Protein AF-A0A6L3F9K5-F1 (afdb_monomer_lite)

pLDDT: mean 92.14, std 13.89, range [32.31, 98.75]

Structure (mmCIF, N/CA/C/O backbone):
data_AF-A0A6L3F9K5-F1
#
_entry.id   AF-A0A6L3F9K5-F1
#
loop_
_atom_site.group_PDB
_atom_site.id
_atom_site.type_symbol
_atom_site.label_atom_id
_atom_site.label_alt_id
_atom_site.label_comp_id
_atom_site.label_asym_id
_atom_site.label_entity_id
_atom_site.label_seq_id
_atom_site.pdbx_PDB_ins_code
_atom_site.Cartn_x
_atom_site.Cartn_y
_atom_site.Cartn_z
_atom_site.occupancy
_atom_site.B_iso_or_equiv
_atom_site.auth_seq_id
_atom_site.auth_comp_id
_atom_site.auth_asym_id
_atom_site.auth_atom_id
_atom_site.pdbx_PDB_model_num
ATOM 1 N N . MET A 1 1 ? 19.828 -19.539 -50.475 1.00 35.56 1 MET A N 1
ATOM 2 C CA . MET A 1 1 ? 19.824 -18.138 -49.996 1.00 35.56 1 MET A CA 1
ATOM 3 C C . MET A 1 1 ? 18.617 -17.985 -49.066 1.00 35.56 1 MET A C 1
ATOM 5 O O . MET A 1 1 ? 17.511 -17.847 -49.558 1.00 35.56 1 MET A O 1
ATOM 9 N N . GLY A 1 2 ? 18.703 -18.412 -47.801 1.00 32.31 2 GLY A N 1
ATOM 10 C CA . GLY A 1 2 ? 19.067 -17.555 -46.656 1.00 32.31 2 GLY A CA 1
ATOM 11 C C . GLY A 1 2 ? 17.829 -16.791 -46.153 1.00 32.31 2 GLY A C 1
ATOM 12 O O . GLY A 1 2 ? 17.540 -15.726 -46.674 1.00 32.31 2 GLY A O 1
ATOM 13 N N . ILE A 1 3 ? 16.910 -17.437 -45.419 1.00 38.62 3 ILE A N 1
ATOM 14 C CA . ILE A 1 3 ? 16.720 -17.327 -43.950 1.00 38.62 3 ILE A CA 1
ATOM 15 C C . ILE A 1 3 ? 16.878 -15.891 -43.437 1.00 38.62 3 ILE A C 1
ATOM 17 O O . ILE A 1 3 ? 18.014 -15.454 -43.339 1.00 38.62 3 ILE A O 1
ATOM 21 N N . ILE A 1 4 ? 15.774 -15.245 -43.021 1.00 38.22 4 ILE A N 1
ATOM 22 C CA . ILE A 1 4 ? 15.549 -14.796 -41.629 1.00 38.22 4 ILE A CA 1
ATOM 23 C C . ILE A 1 4 ? 14.027 -14.753 -41.379 1.00 38.22 4 ILE A C 1
ATOM 25 O O . ILE A 1 4 ? 13.342 -13.803 -41.751 1.00 38.22 4 ILE A O 1
ATOM 29 N N . LYS A 1 5 ? 13.472 -15.808 -40.768 1.00 34.25 5 LYS A N 1
ATOM 30 C CA . LYS A 1 5 ? 12.216 -15.678 -40.019 1.00 34.25 5 LYS A CA 1
ATOM 31 C C . LYS A 1 5 ? 12.569 -14.840 -38.793 1.00 34.25 5 LYS A C 1
ATOM 33 O O . LYS A 1 5 ? 13.394 -15.275 -37.994 1.00 34.25 5 LYS A O 1
ATOM 38 N N . GLY A 1 6 ? 12.031 -13.625 -38.706 1.00 36.47 6 GLY A N 1
ATOM 39 C CA . GLY A 1 6 ? 12.149 -12.804 -37.505 1.00 36.47 6 GLY A CA 1
ATOM 40 C C . GLY A 1 6 ? 11.675 -13.612 -36.302 1.00 36.47 6 GLY A C 1
ATOM 41 O O . GLY A 1 6 ? 10.635 -14.261 -36.383 1.00 36.47 6 GLY A O 1
ATOM 42 N N . LEU A 1 7 ? 12.502 -13.622 -35.256 1.00 34.91 7 LEU A N 1
ATOM 43 C CA . LEU A 1 7 ? 12.288 -14.307 -33.987 1.00 34.91 7 LEU A CA 1
ATOM 44 C C . LEU A 1 7 ? 10.824 -14.199 -33.533 1.00 34.91 7 LEU A C 1
ATOM 46 O O . LEU A 1 7 ? 10.371 -13.120 -33.154 1.00 34.91 7 LEU A O 1
ATOM 50 N N . ASP A 1 8 ? 10.129 -15.333 -33.475 1.00 37.16 8 ASP A N 1
ATOM 51 C CA . ASP A 1 8 ? 9.147 -15.536 -32.416 1.00 37.16 8 ASP A CA 1
ATOM 52 C C . ASP A 1 8 ? 9.952 -15.565 -31.111 1.00 37.16 8 ASP A C 1
ATOM 54 O O . ASP A 1 8 ? 10.539 -16.583 -30.744 1.00 37.16 8 ASP A O 1
ATOM 58 N N . MET A 1 9 ? 10.072 -14.408 -30.452 1.00 42.97 9 MET A N 1
ATOM 59 C CA . MET A 1 9 ? 10.429 -14.381 -29.040 1.00 42.97 9 MET A CA 1
ATOM 60 C C . MET A 1 9 ? 9.336 -15.151 -28.315 1.00 42.97 9 MET A C 1
ATOM 62 O O . MET A 1 9 ? 8.168 -14.755 -28.350 1.00 42.97 9 MET A O 1
ATOM 66 N N . ASP A 1 10 ? 9.735 -16.263 -27.715 1.00 46.25 10 ASP A N 1
ATOM 67 C CA . ASP A 1 10 ? 8.902 -17.111 -26.885 1.00 46.25 10 ASP A CA 1
ATOM 68 C C . ASP A 1 10 ? 8.210 -16.230 -25.832 1.00 46.25 10 ASP A C 1
ATOM 70 O O . ASP A 1 10 ? 8.822 -15.757 -24.875 1.00 46.25 10 ASP A O 1
ATOM 74 N N . ARG A 1 11 ? 6.933 -15.904 -26.067 1.00 53.59 11 ARG A N 1
ATOM 75 C CA . ARG A 1 11 ? 6.166 -14.897 -25.306 1.00 53.59 11 ARG A CA 1
ATOM 76 C C . ARG A 1 11 ? 5.871 -15.319 -23.859 1.00 53.59 11 ARG A C 1
ATOM 78 O O . ARG A 1 11 ? 5.185 -14.590 -23.150 1.00 53.59 11 ARG A O 1
ATOM 85 N N . ASN A 1 12 ? 6.401 -16.468 -23.439 1.00 54.81 12 ASN A N 1
ATOM 86 C CA . ASN A 1 12 ? 6.076 -17.163 -22.200 1.00 54.81 12 ASN A CA 1
ATOM 87 C C . ASN A 1 12 ? 7.280 -17.388 -21.270 1.00 54.81 12 ASN A C 1
ATOM 89 O O . ASN A 1 12 ? 7.139 -18.108 -20.284 1.00 54.81 12 ASN A O 1
ATOM 93 N N . GLN A 1 13 ? 8.459 -16.818 -21.543 1.00 63.66 13 GLN A N 1
ATOM 94 C CA . GLN A 1 13 ? 9.590 -16.982 -20.627 1.00 63.66 13 GLN A CA 1
ATOM 95 C C . GLN A 1 13 ? 9.504 -15.965 -19.479 1.00 63.66 13 GLN A C 1
ATOM 97 O O . GLN A 1 13 ? 9.717 -14.767 -19.665 1.00 63.66 13 GLN A O 1
ATOM 102 N N . GLU A 1 14 ? 9.164 -16.445 -18.283 1.00 77.88 14 GLU A N 1
ATOM 103 C CA . GLU A 1 14 ? 9.132 -15.645 -17.056 1.00 77.88 14 GLU A CA 1
ATOM 104 C C . GLU A 1 14 ? 10.564 -15.313 -16.606 1.00 77.88 14 GLU A C 1
ATOM 106 O O . GLU A 1 14 ? 11.238 -16.123 -15.971 1.00 77.88 14 GLU A O 1
ATOM 111 N N . VAL A 1 15 ? 11.049 -14.121 -16.962 1.00 92.06 15 VAL A N 1
ATOM 112 C CA . VAL A 1 15 ? 12.405 -13.665 -16.621 1.00 92.06 15 VAL A CA 1
ATOM 113 C C . VAL A 1 15 ? 12.440 -13.109 -15.200 1.00 92.06 15 VAL A C 1
ATOM 115 O O . VAL A 1 15 ? 11.702 -12.176 -14.881 1.00 92.06 15 VAL A O 1
ATOM 118 N N . GLU A 1 16 ? 13.328 -13.648 -14.366 1.00 96.75 16 GLU A N 1
ATOM 119 C CA . GLU A 1 16 ? 13.656 -13.056 -13.069 1.00 96.75 16 GLU A CA 1
ATOM 120 C C . GLU A 1 16 ? 14.687 -11.928 -13.235 1.00 96.75 16 GLU A C 1
ATOM 122 O O . GLU A 1 16 ? 15.692 -12.081 -13.935 1.00 96.75 16 GLU A O 1
ATOM 127 N N . LEU A 1 17 ? 14.450 -10.794 -12.579 1.00 97.06 17 LEU A N 1
ATOM 128 C CA . LEU A 1 17 ? 15.344 -9.640 -12.564 1.00 97.06 17 LEU A CA 1
ATOM 129 C C . LEU A 1 17 ? 16.197 -9.632 -11.293 1.00 97.06 17 LEU A C 1
ATOM 131 O O . LEU A 1 17 ? 15.698 -9.854 -10.189 1.00 97.06 17 LEU A O 1
ATOM 135 N N . PHE A 1 18 ? 17.478 -9.296 -11.461 1.00 97.31 18 PHE A N 1
ATOM 136 C CA . PHE A 1 18 ? 18.478 -9.272 -10.384 1.00 97.31 18 PHE A CA 1
ATOM 137 C C . PHE A 1 18 ? 19.108 -7.891 -10.155 1.00 97.31 18 PHE A C 1
ATOM 139 O O . PHE A 1 18 ? 19.878 -7.715 -9.213 1.00 97.31 18 PHE A O 1
ATOM 146 N N . SER A 1 19 ? 18.798 -6.905 -10.999 1.00 97.25 19 SER A N 1
ATOM 147 C CA . SER A 1 19 ? 19.318 -5.540 -10.900 1.00 97.25 19 SER A CA 1
ATOM 148 C C . SER A 1 19 ? 18.205 -4.490 -11.023 1.00 97.25 19 SER A C 1
ATOM 150 O O . SER A 1 19 ? 17.178 -4.758 -11.652 1.00 97.25 19 SER A O 1
ATOM 152 N N . PRO A 1 20 ? 18.387 -3.291 -10.429 1.00 98.00 20 PRO A N 1
ATOM 153 C CA . PRO A 1 20 ? 17.433 -2.196 -10.558 1.00 98.00 20 PRO A CA 1
ATOM 154 C C . PRO A 1 20 ? 17.148 -1.816 -12.013 1.00 98.00 20 PRO A C 1
ATOM 156 O O . PRO A 1 20 ? 18.051 -1.808 -12.853 1.00 98.00 20 PRO A O 1
ATOM 159 N N . VAL A 1 21 ? 15.897 -1.453 -12.300 1.00 97.75 21 VAL A N 1
ATOM 160 C CA . VAL A 1 21 ? 15.436 -1.160 -13.662 1.00 97.75 21 VAL A CA 1
ATOM 161 C C . VAL A 1 21 ? 14.362 -0.073 -13.674 1.00 97.75 21 VAL A C 1
ATOM 163 O O . VAL A 1 21 ? 13.475 -0.042 -12.824 1.00 97.75 21 VAL A O 1
ATOM 166 N N . TYR A 1 22 ? 14.409 0.819 -14.662 1.00 98.06 22 TYR A N 1
ATOM 167 C CA . TYR A 1 22 ? 13.312 1.754 -14.918 1.00 98.06 22 TYR A CA 1
ATOM 168 C C . TYR A 1 22 ? 12.146 1.041 -15.589 1.00 98.06 22 TYR A C 1
ATOM 170 O O . TYR A 1 22 ? 12.342 0.364 -16.601 1.00 98.06 22 TYR A O 1
ATOM 178 N N . LEU A 1 23 ? 10.936 1.236 -15.064 1.00 97.25 23 LEU A N 1
ATOM 179 C CA . LEU A 1 23 ? 9.713 0.669 -15.625 1.00 97.25 23 LEU A CA 1
ATOM 180 C C . LEU A 1 23 ? 9.404 1.259 -17.008 1.00 97.25 23 LEU A C 1
ATOM 182 O O . LEU A 1 23 ? 8.980 0.539 -17.910 1.00 97.25 23 LEU A O 1
ATOM 186 N N . CYS A 1 24 ? 9.633 2.559 -17.190 1.00 96.56 24 CYS A N 1
ATOM 187 C CA . CYS A 1 24 ? 9.360 3.279 -18.430 1.00 96.56 24 CYS A CA 1
ATOM 188 C C . CYS A 1 24 ? 10.637 3.849 -19.053 1.00 96.56 24 CYS A C 1
ATOM 190 O O . CYS A 1 24 ? 11.524 4.342 -18.356 1.00 96.56 24 CYS A O 1
ATOM 192 N N . LEU A 1 25 ? 10.682 3.852 -20.385 1.00 95.94 25 LEU A N 1
ATOM 193 C CA . LEU A 1 25 ? 11.617 4.662 -21.167 1.00 95.94 25 LEU A CA 1
ATOM 194 C C . LEU A 1 25 ? 11.227 6.147 -21.093 1.00 95.94 25 LEU A C 1
ATOM 196 O O . LEU A 1 25 ? 10.096 6.475 -20.727 1.00 95.94 25 LEU A O 1
ATOM 200 N N . GLU A 1 26 ? 12.113 7.045 -21.534 1.00 93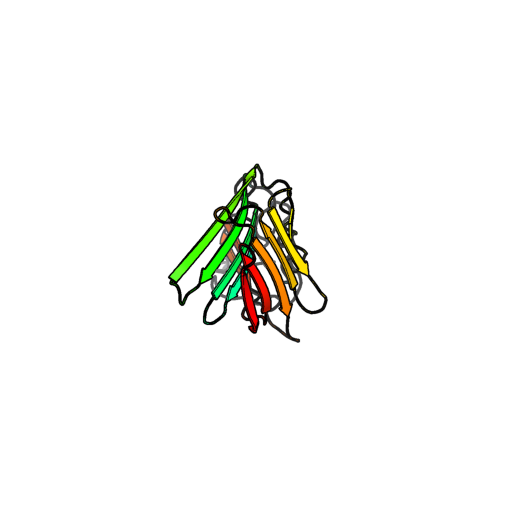.25 26 GLU A N 1
ATOM 201 C CA . GLU A 1 26 ? 11.882 8.505 -21.580 1.00 93.25 26 GLU A CA 1
ATOM 202 C C . GLU A 1 26 ? 10.610 8.913 -22.345 1.00 93.25 26 GLU A C 1
ATOM 204 O O . GLU A 1 26 ? 9.962 9.904 -22.028 1.00 93.25 26 GLU A O 1
ATOM 209 N N . ASN A 1 27 ? 10.203 8.116 -23.334 1.00 92.06 27 ASN A N 1
ATOM 210 C CA . ASN A 1 27 ? 8.985 8.348 -24.114 1.00 92.06 27 ASN A CA 1
ATOM 211 C C . ASN A 1 27 ? 7.693 7.829 -23.438 1.00 92.06 27 ASN A C 1
ATOM 213 O O . ASN A 1 27 ? 6.628 7.851 -24.060 1.00 92.06 27 ASN A O 1
ATOM 217 N N . GLY A 1 28 ? 7.781 7.316 -22.206 1.00 93.06 28 GLY A N 1
ATOM 218 C CA . GLY A 1 28 ? 6.664 6.766 -21.430 1.00 93.06 28 GLY A CA 1
ATOM 219 C C . GLY A 1 28 ? 6.194 5.370 -21.854 1.00 93.06 28 GLY A C 1
ATOM 220 O O . GLY A 1 28 ? 5.194 4.883 -21.328 1.00 93.06 28 GLY A O 1
ATOM 221 N N . ARG A 1 29 ? 6.874 4.714 -22.804 1.00 94.56 29 ARG A N 1
ATOM 222 C CA . ARG A 1 29 ? 6.611 3.307 -23.147 1.00 94.56 29 ARG A CA 1
ATOM 223 C C . ARG A 1 29 ? 7.247 2.384 -22.113 1.00 94.56 29 ARG A C 1
ATOM 225 O O . ARG A 1 29 ? 8.266 2.733 -21.516 1.00 94.56 29 ARG A O 1
ATOM 232 N N . LEU A 1 30 ? 6.671 1.194 -21.959 1.00 95.94 30 LEU A N 1
ATOM 233 C CA . LEU A 1 30 ? 7.252 0.124 -21.155 1.00 95.94 30 LEU A CA 1
ATOM 234 C C . LEU A 1 30 ? 8.686 -0.154 -21.612 1.00 95.94 30 LEU A C 1
ATOM 236 O O . LEU A 1 30 ? 8.940 -0.383 -22.797 1.00 95.94 30 LEU A O 1
ATOM 240 N N . ASN A 1 31 ? 9.611 -0.181 -20.662 1.00 96.00 31 ASN A N 1
ATOM 241 C CA . ASN A 1 31 ? 10.946 -0.690 -20.898 1.00 96.00 31 ASN A CA 1
ATOM 242 C C . ASN A 1 31 ? 10.882 -2.218 -21.027 1.00 96.00 31 ASN A C 1
ATOM 244 O O . ASN A 1 31 ? 10.532 -2.909 -20.072 1.00 96.00 31 ASN A O 1
ATOM 248 N N . SER A 1 32 ? 11.228 -2.760 -22.196 1.00 94.50 32 SER A N 1
ATOM 249 C CA . SER A 1 32 ? 11.230 -4.215 -22.415 1.00 94.50 32 SER A CA 1
ATOM 250 C C . SER A 1 32 ? 12.111 -4.960 -21.403 1.00 94.50 32 SER A C 1
ATOM 252 O O . SER A 1 32 ? 11.713 -6.024 -20.940 1.00 94.50 32 SER A O 1
ATOM 254 N N . ALA A 1 33 ? 13.223 -4.358 -20.963 1.00 95.50 33 ALA A N 1
ATOM 255 C CA . ALA A 1 33 ? 14.104 -4.920 -19.937 1.00 95.50 33 ALA A CA 1
ATOM 256 C C . ALA A 1 33 ? 13.482 -4.949 -18.527 1.00 95.50 33 ALA A C 1
ATOM 258 O O . ALA A 1 33 ? 13.988 -5.646 -17.656 1.00 95.50 33 ALA A O 1
ATOM 259 N N . ALA A 1 34 ? 12.396 -4.206 -18.289 1.00 96.12 34 ALA A N 1
ATOM 260 C CA . ALA A 1 34 ? 11.646 -4.251 -17.035 1.00 96.12 34 ALA A CA 1
ATOM 261 C C . ALA A 1 34 ? 10.593 -5.373 -17.008 1.00 96.12 34 ALA A C 1
ATOM 263 O O . ALA A 1 34 ? 9.969 -5.595 -15.969 1.00 96.12 34 ALA A O 1
ATOM 264 N N . THR A 1 35 ? 10.365 -6.056 -18.136 1.00 96.00 35 THR A N 1
ATOM 265 C CA . THR A 1 35 ? 9.399 -7.156 -18.234 1.00 96.00 35 THR A CA 1
ATOM 266 C C . THR A 1 35 ? 9.932 -8.392 -17.525 1.00 96.00 35 THR A C 1
ATOM 268 O O . THR A 1 35 ? 11.045 -8.829 -17.798 1.00 96.00 35 THR A O 1
ATOM 271 N N . GLY A 1 36 ? 9.115 -8.967 -16.646 1.00 95.06 36 GLY A N 1
ATOM 272 C CA . GLY A 1 36 ? 9.489 -10.117 -15.836 1.00 95.06 36 GLY A CA 1
ATOM 273 C C . GLY A 1 36 ? 9.002 -9.967 -14.402 1.00 95.06 36 GLY A C 1
ATOM 274 O O . GLY A 1 36 ? 8.036 -9.243 -14.127 1.00 95.06 36 GLY A O 1
ATOM 275 N N . TRP A 1 37 ? 9.690 -10.648 -13.495 1.00 97.56 37 TRP A N 1
ATOM 276 C CA . TRP A 1 37 ? 9.409 -10.630 -12.068 1.00 97.56 37 TRP A CA 1
ATOM 277 C C . TRP A 1 37 ? 10.689 -10.533 -11.231 1.00 97.56 37 TRP A C 1
ATOM 279 O O . TRP A 1 37 ? 11.786 -10.732 -11.740 1.00 97.56 37 TRP A O 1
ATOM 289 N N . SER A 1 38 ? 10.582 -10.201 -9.947 1.00 97.81 38 SER A N 1
ATOM 290 C CA . SER A 1 38 ? 11.721 -10.229 -9.022 1.00 97.81 38 SER A CA 1
ATOM 291 C C . SER A 1 38 ? 11.299 -10.503 -7.585 1.00 97.81 38 SER A C 1
ATOM 293 O O . SER A 1 38 ? 10.208 -10.116 -7.158 1.00 97.81 38 SER A O 1
ATOM 295 N N . ARG A 1 39 ? 12.212 -11.119 -6.826 1.00 97.44 39 ARG A N 1
ATOM 296 C CA . ARG A 1 39 ? 12.084 -11.391 -5.380 1.00 97.44 39 ARG A CA 1
ATOM 297 C C . ARG A 1 39 ? 12.259 -10.157 -4.495 1.00 97.44 39 ARG A C 1
ATOM 299 O O . ARG A 1 39 ? 11.983 -10.187 -3.303 1.00 97.44 39 ARG A O 1
ATOM 306 N N . ASN A 1 40 ? 12.745 -9.064 -5.072 1.00 96.81 40 ASN A N 1
ATOM 307 C CA . ASN A 1 40 ? 12.999 -7.800 -4.390 1.00 96.81 40 ASN A CA 1
ATOM 308 C C . ASN A 1 40 ? 12.457 -6.643 -5.240 1.00 96.81 40 ASN A C 1
ATOM 310 O O . ASN A 1 40 ? 12.407 -6.777 -6.468 1.00 96.81 40 ASN A O 1
ATOM 314 N N . PRO A 1 41 ? 12.069 -5.508 -4.639 1.00 96.56 41 PRO A N 1
ATOM 315 C CA . PRO A 1 41 ? 11.550 -4.361 -5.375 1.00 96.56 41 PRO A CA 1
ATOM 316 C C . PRO A 1 41 ? 12.667 -3.636 -6.139 1.00 96.56 41 PRO A C 1
ATOM 318 O O . PRO A 1 41 ? 13.298 -2.710 -5.634 1.00 96.56 41 PRO A O 1
ATOM 321 N N . LEU A 1 42 ? 12.917 -4.078 -7.373 1.00 97.62 42 LEU A N 1
ATOM 322 C CA . LEU A 1 42 ? 13.978 -3.559 -8.244 1.00 97.62 42 LEU A CA 1
ATOM 323 C C . LEU A 1 42 ? 13.481 -2.494 -9.235 1.00 97.62 42 LEU A C 1
ATOM 325 O O . LEU A 1 42 ? 14.282 -1.763 -9.818 1.00 97.62 42 LEU A O 1
ATOM 329 N N . HIS A 1 43 ? 12.167 -2.388 -9.436 1.00 97.88 43 HIS A N 1
ATOM 330 C CA . HIS A 1 43 ? 11.573 -1.456 -10.390 1.00 97.88 43 HIS A CA 1
ATOM 331 C C . HIS A 1 43 ? 11.499 -0.033 -9.830 1.00 97.88 43 HIS A C 1
ATOM 333 O O . HIS A 1 43 ? 10.905 0.216 -8.781 1.00 97.88 43 HIS A O 1
ATOM 339 N N . CYS A 1 44 ? 12.031 0.923 -10.587 1.00 97.81 44 CYS A N 1
ATOM 340 C CA . CYS A 1 44 ? 11.686 2.332 -10.455 1.00 97.81 44 CYS A CA 1
ATOM 341 C C . CYS A 1 44 ? 10.407 2.595 -11.264 1.00 97.81 44 CYS A C 1
ATOM 343 O O . CYS A 1 44 ? 10.409 2.501 -12.494 1.00 97.81 44 CYS A O 1
ATOM 345 N N . CYS A 1 45 ? 9.300 2.882 -10.581 1.00 96.62 45 CYS A N 1
ATOM 346 C CA . CYS A 1 45 ? 7.954 3.030 -11.141 1.00 96.62 45 CYS A CA 1
ATOM 347 C C . CYS A 1 45 ? 7.727 4.430 -11.737 1.00 96.62 45 CYS A C 1
ATOM 349 O O . CYS A 1 45 ? 6.756 5.114 -11.405 1.00 96.62 45 CYS A O 1
ATOM 351 N N . ASN A 1 46 ? 8.615 4.843 -12.639 1.00 95.56 46 ASN A N 1
ATOM 352 C CA . ASN A 1 46 ? 8.667 6.157 -13.285 1.00 95.56 46 ASN A CA 1
ATOM 353 C C . ASN A 1 46 ? 7.570 6.361 -14.355 1.00 95.56 46 ASN A C 1
ATOM 355 O O . ASN A 1 46 ? 7.839 6.630 -15.529 1.00 95.56 46 ASN A O 1
ATOM 359 N N . LEU A 1 47 ? 6.301 6.190 -13.969 1.00 92.62 47 LEU A N 1
ATOM 360 C CA . LEU A 1 47 ? 5.153 6.345 -14.865 1.00 92.62 47 LEU A CA 1
ATOM 361 C C . LEU A 1 47 ? 5.012 7.794 -15.352 1.00 92.62 47 LEU A C 1
ATOM 363 O O . LEU A 1 47 ? 4.636 8.701 -14.600 1.00 92.62 47 LEU A O 1
ATOM 367 N N . GLN A 1 48 ? 5.183 7.989 -16.657 1.00 85.94 48 GLN A N 1
ATOM 368 C CA . GLN A 1 48 ? 5.125 9.302 -17.293 1.00 85.94 48 GLN A CA 1
ATOM 369 C C . GLN A 1 48 ? 4.246 9.339 -18.546 1.00 85.94 48 GLN A C 1
ATOM 371 O O . GLN A 1 48 ? 3.994 8.329 -19.200 1.00 85.94 48 GLN A O 1
ATOM 376 N N . GLY A 1 49 ? 3.769 10.543 -18.871 1.00 80.31 49 GLY A N 1
ATOM 377 C CA . GLY A 1 49 ? 2.853 10.787 -19.984 1.00 80.31 49 GLY A CA 1
ATOM 378 C C . GLY A 1 49 ? 1.426 10.273 -19.750 1.00 80.31 49 GLY A C 1
ATOM 379 O O . GLY A 1 49 ? 1.050 9.870 -18.653 1.00 80.31 49 GLY A O 1
ATOM 380 N N . ARG A 1 50 ? 0.614 10.309 -20.815 1.00 79.62 50 ARG A N 1
ATOM 381 C CA . ARG A 1 50 ? -0.719 9.677 -20.897 1.00 79.62 50 ARG A CA 1
ATOM 382 C C . ARG A 1 50 ? -1.731 10.101 -19.814 1.00 79.62 50 ARG A C 1
ATOM 384 O O . ARG A 1 50 ? -2.556 9.292 -19.388 1.00 79.62 50 ARG A O 1
ATOM 391 N N . TRP A 1 51 ? -1.717 11.375 -19.426 1.00 81.56 51 TRP A N 1
ATOM 392 C CA . TRP A 1 51 ? -2.778 11.968 -18.606 1.00 81.56 51 TRP A CA 1
ATOM 393 C C . TRP A 1 51 ? -4.145 11.835 -19.312 1.00 81.56 51 TRP A C 1
ATOM 395 O O . TRP A 1 51 ? -4.201 12.052 -20.529 1.00 81.56 51 TRP A O 1
ATOM 405 N N . PRO A 1 52 ? -5.249 11.486 -18.621 1.00 81.50 52 PRO A N 1
ATOM 406 C CA . PRO A 1 52 ? -5.395 11.176 -17.194 1.00 81.50 52 PRO A CA 1
ATOM 407 C C . PRO A 1 52 ? -5.580 9.662 -16.950 1.00 81.50 52 PRO A C 1
ATOM 409 O O . PRO A 1 52 ? -6.617 9.218 -16.456 1.00 81.50 52 PRO A O 1
ATOM 412 N N . ARG A 1 53 ? -4.652 8.824 -17.429 1.00 82.81 53 ARG A N 1
ATOM 413 C CA . ARG A 1 53 ? -4.800 7.355 -17.395 1.00 82.81 53 ARG A CA 1
ATOM 414 C C . ARG A 1 53 ? -3.778 6.639 -16.526 1.00 82.81 53 ARG A C 1
ATOM 416 O O . ARG A 1 53 ? -3.804 5.404 -16.507 1.00 82.81 53 ARG A O 1
ATOM 423 N N . LYS A 1 54 ? -2.878 7.350 -15.848 1.00 91.00 54 LYS A N 1
ATOM 424 C CA . LYS A 1 54 ? -1.971 6.702 -14.903 1.00 91.00 54 LYS A CA 1
ATOM 425 C C . LYS A 1 54 ? -2.749 6.355 -13.645 1.00 91.00 54 LYS A C 1
ATOM 427 O O . LYS A 1 54 ? -3.657 7.071 -13.240 1.00 91.00 54 LYS A O 1
ATOM 432 N N . LYS A 1 55 ? -2.408 5.217 -13.056 1.00 94.06 55 LYS A N 1
ATOM 433 C CA . LYS A 1 55 ? -2.995 4.764 -11.803 1.00 94.06 55 LYS A CA 1
ATOM 434 C C . LYS A 1 55 ? -1.869 4.284 -10.914 1.00 94.06 55 LYS A C 1
ATOM 436 O O . LYS A 1 55 ? -1.090 3.427 -11.326 1.00 94.06 55 LYS A O 1
ATOM 441 N N . ARG A 1 56 ? -1.783 4.861 -9.726 1.00 95.94 56 ARG A N 1
ATOM 442 C CA . ARG A 1 56 ? -0.826 4.504 -8.686 1.00 95.94 56 ARG A CA 1
ATOM 443 C C . ARG A 1 56 ? -1.594 4.347 -7.392 1.00 95.94 56 ARG A C 1
ATOM 445 O O . ARG A 1 56 ? -2.464 5.161 -7.097 1.00 95.94 56 ARG A O 1
ATOM 452 N N . TRP A 1 57 ? -1.281 3.315 -6.631 1.00 97.62 57 TRP A N 1
ATOM 453 C CA . TRP A 1 57 ? -1.834 3.148 -5.299 1.00 97.62 57 TRP A CA 1
ATOM 454 C C . TRP A 1 57 ? -0.850 2.391 -4.418 1.00 97.62 57 TRP A C 1
ATOM 456 O O . TRP A 1 57 ? -0.097 1.547 -4.901 1.00 97.62 57 TRP A O 1
ATOM 466 N N . ASN A 1 58 ? -0.882 2.694 -3.126 1.00 98.25 58 ASN A N 1
ATOM 467 C CA . ASN A 1 58 ? -0.283 1.873 -2.086 1.00 98.25 58 ASN A CA 1
ATOM 468 C C . ASN A 1 58 ? -1.415 1.363 -1.195 1.00 98.25 58 ASN A C 1
ATOM 470 O O . ASN A 1 58 ? -2.306 2.136 -0.833 1.00 98.25 58 ASN A O 1
ATOM 474 N N . TYR A 1 59 ? -1.404 0.066 -0.915 1.00 98.25 59 TYR A N 1
ATOM 475 C CA . TYR A 1 59 ? -2.459 -0.641 -0.206 1.00 98.25 59 TYR A CA 1
ATOM 476 C C . TYR A 1 59 ? -1.840 -1.542 0.850 1.00 98.25 59 TYR A C 1
ATOM 478 O O . TYR A 1 59 ? -1.003 -2.384 0.526 1.00 98.25 59 TYR A O 1
ATOM 486 N N . TRP A 1 60 ? -2.321 -1.404 2.080 1.00 98.31 60 TRP A N 1
ATOM 487 C CA . TRP A 1 60 ? -2.032 -2.326 3.166 1.00 98.31 60 TRP A CA 1
ATOM 488 C C . TRP A 1 60 ? -3.330 -2.908 3.688 1.00 98.31 60 TRP A C 1
ATOM 490 O O . TRP A 1 60 ? -4.262 -2.161 3.987 1.00 98.31 60 TRP A O 1
ATOM 500 N N . ALA A 1 61 ? -3.362 -4.229 3.829 1.00 97.94 61 ALA A N 1
ATOM 501 C CA . ALA A 1 61 ? -4.387 -4.942 4.569 1.00 97.94 61 ALA A CA 1
ATOM 502 C C . ALA A 1 61 ? -3.735 -5.770 5.662 1.00 97.94 61 ALA A C 1
ATOM 504 O O . ALA A 1 61 ? -2.789 -6.514 5.409 1.00 97.94 61 ALA A O 1
ATOM 505 N N . ILE A 1 62 ? -4.265 -5.617 6.865 1.00 98.25 62 ILE A N 1
ATOM 506 C CA . ILE A 1 62 ? -3.817 -6.289 8.071 1.00 98.25 62 ILE A CA 1
ATOM 507 C C . ILE A 1 62 ? -5.022 -7.053 8.591 1.00 98.25 62 ILE A C 1
ATOM 509 O O . ILE A 1 62 ? -6.098 -6.484 8.786 1.00 98.25 62 ILE A O 1
ATOM 513 N N . THR A 1 63 ? -4.861 -8.359 8.750 1.00 96.69 63 THR A N 1
ATOM 514 C CA . THR A 1 63 ? -5.970 -9.271 9.024 1.00 96.69 63 THR A CA 1
ATOM 515 C C . THR A 1 63 ? -5.619 -10.200 10.167 1.00 96.69 63 THR A C 1
ATOM 517 O O . THR A 1 63 ? -4.520 -10.745 10.196 1.00 96.69 63 THR A O 1
ATOM 520 N N . THR A 1 64 ? -6.580 -10.432 11.049 1.00 95.69 64 THR A N 1
ATOM 521 C CA . THR A 1 64 ? -6.569 -11.516 12.034 1.00 95.69 64 THR A CA 1
ATOM 522 C C . THR A 1 64 ? -7.705 -12.489 11.720 1.00 95.69 64 THR A C 1
ATOM 524 O O . THR A 1 64 ? -8.441 -12.318 10.746 1.00 95.69 64 THR A O 1
ATOM 527 N N . GLU A 1 65 ? -7.895 -13.502 12.562 1.00 94.31 65 GLU A N 1
ATOM 528 C CA . GLU A 1 65 ? -9.066 -14.383 12.476 1.00 94.31 65 GLU A CA 1
ATOM 529 C C . GLU A 1 65 ? -10.394 -13.642 12.706 1.00 94.31 65 GLU A C 1
ATOM 531 O O . GLU A 1 65 ? -11.448 -14.117 12.287 1.00 94.31 65 GLU A O 1
ATOM 536 N N . THR A 1 66 ? -10.359 -12.483 13.373 1.00 95.25 66 THR A N 1
ATOM 537 C CA . THR A 1 66 ? -11.560 -11.761 13.819 1.00 95.25 66 THR A CA 1
ATOM 538 C C . THR A 1 66 ? -11.778 -10.438 13.101 1.00 95.25 66 THR A C 1
ATOM 540 O O . THR A 1 66 ? -12.928 -10.032 12.954 1.00 95.25 66 THR A O 1
ATOM 543 N N . HIS A 1 67 ? -10.717 -9.778 12.629 1.00 97.19 67 HIS A N 1
ATOM 544 C CA . HIS A 1 67 ? -10.812 -8.432 12.071 1.00 97.19 67 HIS A CA 1
ATOM 545 C C . HIS A 1 67 ? -9.962 -8.236 10.815 1.00 97.19 67 HIS A C 1
ATOM 547 O O . HIS A 1 67 ? -8.933 -8.882 10.619 1.00 97.19 67 HIS A O 1
ATOM 553 N N . LEU A 1 68 ? -10.358 -7.264 9.995 1.00 97.88 68 LEU A N 1
ATOM 554 C CA . LEU A 1 68 ? -9.546 -6.707 8.915 1.00 97.88 68 LEU A CA 1
ATOM 555 C C . LEU A 1 68 ? -9.482 -5.197 9.068 1.00 97.88 68 LEU A C 1
ATOM 557 O O . LEU A 1 68 ? -10.505 -4.537 9.221 1.00 97.88 68 LEU A O 1
ATOM 561 N N . PHE A 1 69 ? -8.285 -4.644 8.948 1.00 98.56 69 PHE A N 1
ATOM 562 C CA . PHE A 1 69 ? -8.076 -3.227 8.709 1.00 98.56 69 PHE A CA 1
ATOM 563 C C . PHE A 1 69 ? -7.358 -3.057 7.376 1.00 98.56 69 PHE A C 1
ATOM 565 O O . PHE A 1 69 ? -6.410 -3.783 7.079 1.00 98.56 69 PHE A O 1
ATOM 572 N N . SER A 1 70 ? -7.780 -2.096 6.560 1.00 98.50 70 SER A N 1
ATOM 573 C CA . SER A 1 70 ? -6.996 -1.719 5.388 1.00 98.50 70 SER A CA 1
ATOM 574 C C . SER A 1 70 ? -7.023 -0.227 5.129 1.00 98.50 70 SER A C 1
ATOM 576 O O . SER A 1 70 ? -7.986 0.463 5.460 1.00 98.50 70 SER A O 1
ATOM 578 N N . VAL A 1 71 ? -5.954 0.260 4.511 1.00 98.62 71 VAL A N 1
ATOM 579 C CA . VAL A 1 71 ? -5.846 1.633 4.031 1.00 98.62 71 VAL A CA 1
ATOM 580 C C . VAL A 1 71 ? -5.211 1.643 2.648 1.00 98.62 71 VAL A C 1
ATOM 582 O O . VAL A 1 71 ? -4.242 0.936 2.373 1.00 98.62 71 VAL A O 1
ATOM 585 N N . THR A 1 72 ? -5.766 2.476 1.775 1.00 98.56 72 THR A N 1
ATOM 586 C CA . THR A 1 72 ? -5.268 2.726 0.426 1.00 98.56 72 THR A CA 1
ATOM 587 C C . THR A 1 72 ? -5.040 4.214 0.244 1.00 98.56 72 THR A C 1
ATOM 589 O O . THR A 1 72 ? -5.934 5.005 0.541 1.00 98.56 72 THR A O 1
ATOM 592 N N . ILE A 1 73 ? -3.895 4.600 -0.310 1.00 98.38 73 ILE A N 1
ATOM 593 C CA . ILE A 1 73 ? -3.681 5.939 -0.870 1.00 98.38 73 ILE A CA 1
ATOM 594 C C . ILE A 1 73 ? -3.531 5.760 -2.376 1.00 98.38 73 ILE A C 1
ATOM 596 O O . ILE A 1 73 ? -2.739 4.935 -2.824 1.00 98.38 73 ILE A O 1
ATOM 600 N N . THR A 1 74 ? -4.317 6.492 -3.156 1.00 97.44 74 THR A N 1
ATOM 601 C CA . THR A 1 74 ? -4.407 6.354 -4.614 1.00 97.44 74 THR A CA 1
ATOM 602 C C . THR A 1 74 ? -4.209 7.699 -5.296 1.00 97.44 74 THR A C 1
ATOM 604 O O . THR A 1 74 ? -4.728 8.708 -4.825 1.00 97.44 74 THR A O 1
ATOM 607 N N . ASP A 1 75 ? -3.544 7.685 -6.448 1.00 95.62 75 ASP A N 1
ATOM 608 C CA . ASP A 1 75 ? -3.474 8.777 -7.414 1.00 95.62 75 ASP A CA 1
ATOM 609 C C . ASP A 1 75 ? -3.777 8.248 -8.831 1.00 95.62 75 ASP A C 1
ATOM 611 O O . ASP A 1 75 ? -3.085 7.370 -9.358 1.00 95.62 75 ASP A O 1
ATOM 615 N N . LEU A 1 76 ? -4.843 8.776 -9.434 1.00 93.44 76 LEU A N 1
ATOM 616 C CA . LEU A 1 76 ? -5.345 8.440 -10.769 1.00 93.44 76 LEU A CA 1
ATOM 617 C C . LEU A 1 76 ? -5.129 9.576 -11.786 1.00 93.44 76 LEU A C 1
ATOM 619 O O . LEU A 1 76 ? -5.864 9.643 -12.768 1.00 93.44 76 LEU A O 1
ATOM 623 N N . ASP A 1 77 ? -4.204 10.508 -11.541 1.00 90.81 77 ASP A N 1
ATOM 624 C CA . ASP A 1 77 ? -4.015 11.790 -12.243 1.00 90.81 77 ASP A CA 1
ATOM 625 C C . ASP A 1 77 ? -5.161 12.805 -12.041 1.00 90.81 77 ASP A C 1
ATOM 627 O O . ASP A 1 77 ? -4.931 13.965 -11.702 1.00 90.81 77 ASP A O 1
ATOM 631 N N . TYR A 1 78 ? -6.410 12.411 -12.299 1.00 91.06 78 TYR A N 1
ATOM 632 C CA . TYR A 1 78 ? -7.579 13.301 -12.214 1.00 91.06 78 TYR A CA 1
ATOM 633 C C . TYR A 1 78 ? -8.267 13.264 -10.842 1.00 91.06 78 TYR A C 1
ATOM 635 O O . TYR A 1 78 ? -9.041 14.163 -10.505 1.00 91.06 78 TYR A O 1
ATOM 643 N N . ALA A 1 79 ? -7.983 12.236 -10.045 1.00 94.12 79 ALA A N 1
ATOM 644 C CA . ALA A 1 79 ? -8.521 12.045 -8.708 1.00 94.12 79 ALA A CA 1
ATOM 645 C C . ALA A 1 79 ? -7.519 11.278 -7.845 1.00 94.12 79 ALA A C 1
ATOM 647 O O . ALA A 1 79 ? -6.892 10.330 -8.307 1.00 94.12 79 ALA A O 1
ATOM 648 N N . GLY A 1 80 ? -7.412 11.668 -6.582 1.00 95.75 80 GLY A N 1
ATOM 649 C CA . GLY A 1 80 ? -6.804 10.861 -5.539 1.00 95.75 80 GLY A CA 1
ATOM 650 C C . GLY A 1 80 ? -7.872 10.323 -4.607 1.00 95.75 80 GLY A C 1
ATOM 651 O O . GLY A 1 80 ? -8.962 10.893 -4.498 1.00 95.75 80 GLY A O 1
ATOM 652 N N . LEU A 1 81 ? -7.555 9.222 -3.941 1.00 96.56 81 LEU A N 1
ATOM 653 C CA . LEU A 1 81 ? -8.428 8.620 -2.946 1.00 96.56 81 LEU A CA 1
ATOM 654 C C . LEU A 1 81 ? -7.607 8.218 -1.728 1.00 96.56 81 LEU A C 1
ATOM 656 O O . LEU A 1 81 ? -6.536 7.632 -1.875 1.00 96.56 81 LEU A O 1
ATOM 660 N N . VAL A 1 82 ? -8.140 8.483 -0.541 1.00 97.94 82 VAL A N 1
ATOM 661 C CA . VAL A 1 82 ? -7.771 7.730 0.659 1.00 97.94 82 VAL A CA 1
ATOM 662 C C . VAL A 1 82 ? -8.957 6.866 1.022 1.00 97.94 82 VAL A C 1
ATOM 664 O O . VAL A 1 82 ? -10.053 7.387 1.215 1.00 97.94 82 VAL A O 1
ATOM 667 N N . PHE A 1 83 ? -8.743 5.558 1.067 1.00 97.75 83 PHE A N 1
ATOM 668 C CA . PHE A 1 83 ? -9.799 4.593 1.327 1.00 97.75 83 PHE A CA 1
ATOM 669 C C . PHE A 1 83 ? -9.426 3.720 2.510 1.00 97.75 83 PHE A C 1
ATOM 671 O O . PHE A 1 83 ? -8.365 3.101 2.486 1.00 97.75 83 PHE A O 1
ATOM 678 N N . VAL A 1 84 ? -10.270 3.693 3.535 1.00 98.44 84 VAL A N 1
ATOM 679 C CA . VAL A 1 84 ? -10.045 2.927 4.763 1.00 98.44 84 VAL A CA 1
ATOM 680 C C . VAL A 1 84 ? -11.198 1.957 4.965 1.00 98.44 84 VAL A C 1
ATOM 682 O O . VAL A 1 84 ? -12.353 2.357 4.836 1.00 98.44 84 VAL A O 1
ATOM 685 N N . TYR A 1 85 ? -10.876 0.715 5.316 1.00 97.62 85 TYR A N 1
ATOM 686 C CA . TYR A 1 85 ? -11.838 -0.302 5.729 1.00 97.62 85 TYR A CA 1
ATOM 687 C C . TYR A 1 85 ? -11.514 -0.826 7.115 1.00 97.62 85 TYR A C 1
ATOM 689 O O . TYR A 1 85 ? -10.349 -1.053 7.446 1.00 97.62 85 TYR A O 1
ATOM 697 N N . PHE A 1 86 ? -12.567 -1.120 7.861 1.00 98.38 86 PHE A N 1
ATOM 698 C CA . PHE A 1 86 ? -12.513 -1.914 9.072 1.00 98.38 86 PHE A CA 1
ATOM 699 C C . PHE A 1 86 ? -13.629 -2.957 9.025 1.00 98.38 86 PHE A C 1
ATOM 701 O O . PHE A 1 86 ? -14.783 -2.614 8.770 1.00 98.38 86 PHE A O 1
ATOM 708 N N . ALA A 1 87 ? -13.291 -4.221 9.246 1.00 97.94 87 ALA A N 1
ATOM 709 C CA . ALA A 1 87 ? -14.248 -5.315 9.292 1.00 97.94 87 ALA A CA 1
ATOM 710 C C . ALA A 1 87 ? -14.114 -6.085 10.604 1.00 97.94 87 ALA A C 1
ATOM 712 O O . ALA A 1 87 ? -12.998 -6.393 11.018 1.00 97.94 87 ALA A O 1
ATOM 713 N N . ASP A 1 88 ? -15.252 -6.439 11.194 1.00 96.50 88 ASP A N 1
ATOM 714 C CA . ASP A 1 88 ? -15.386 -7.423 12.268 1.00 96.50 88 ASP A CA 1
ATOM 715 C C . ASP A 1 88 ? -16.110 -8.642 11.686 1.00 96.50 88 ASP A C 1
ATOM 717 O O . ASP A 1 88 ? -17.290 -8.591 11.316 1.00 96.50 88 ASP A O 1
ATOM 721 N N . PHE A 1 89 ? -15.385 -9.750 11.567 1.00 95.94 89 PHE A N 1
ATOM 722 C CA . PHE A 1 89 ? -15.892 -10.983 10.979 1.00 95.94 89 PHE A CA 1
ATOM 723 C C . PHE A 1 89 ? -16.870 -11.716 11.899 1.00 95.94 89 PHE A C 1
ATOM 725 O O . PHE A 1 89 ? -17.796 -12.365 11.403 1.00 95.94 89 PHE A O 1
ATOM 732 N N . ALA A 1 90 ? -16.707 -11.594 13.218 1.00 92.50 90 ALA A N 1
ATOM 733 C CA . ALA A 1 90 ? -17.595 -12.215 14.193 1.00 92.50 90 ALA A CA 1
ATOM 734 C C . ALA A 1 90 ? -18.955 -11.503 14.214 1.00 92.50 90 ALA A C 1
ATOM 736 O O . ALA A 1 90 ? -19.999 -12.155 14.139 1.00 92.50 90 ALA A O 1
ATOM 737 N N . ALA A 1 91 ? -18.949 -10.168 14.229 1.00 93.69 91 ALA A N 1
ATOM 738 C CA . ALA A 1 91 ? -20.155 -9.347 14.146 1.00 93.69 91 ALA A CA 1
ATOM 739 C C . ALA A 1 91 ? -20.719 -9.234 12.718 1.00 93.69 91 ALA A C 1
ATOM 741 O O . ALA A 1 91 ? -21.850 -8.776 12.542 1.00 93.69 91 ALA A O 1
ATOM 742 N N . ARG A 1 92 ? -19.953 -9.656 11.700 1.00 95.38 92 ARG A N 1
ATOM 743 C CA . ARG A 1 92 ? -20.257 -9.495 10.265 1.00 95.38 92 ARG A CA 1
ATOM 744 C C . ARG A 1 92 ? -20.500 -8.037 9.879 1.00 95.38 92 ARG A C 1
ATOM 746 O O . ARG A 1 92 ? -21.405 -7.730 9.102 1.00 95.38 92 ARG A O 1
ATOM 753 N N . GLN A 1 93 ? -19.699 -7.145 10.442 1.00 94.94 93 GLN A N 1
ATOM 754 C CA . GLN A 1 93 ? -19.768 -5.717 10.176 1.00 94.94 93 GLN A CA 1
ATOM 755 C C . GLN A 1 93 ? -18.602 -5.309 9.286 1.00 94.94 93 GLN A C 1
ATOM 757 O O . GLN A 1 93 ? -17.470 -5.737 9.494 1.00 94.94 93 GLN A O 1
ATOM 762 N N . LEU A 1 94 ? -18.894 -4.476 8.292 1.00 95.88 94 LEU A N 1
ATOM 763 C CA . LEU A 1 94 ? -17.905 -3.837 7.439 1.00 95.88 94 LEU A CA 1
ATOM 764 C C . LEU A 1 94 ? -18.214 -2.348 7.427 1.00 95.88 94 LEU A C 1
ATOM 766 O O . LEU A 1 94 ? -19.342 -1.947 7.149 1.00 95.88 94 LEU A O 1
ATOM 770 N N . THR A 1 95 ? -17.202 -1.555 7.728 1.00 96.25 95 THR A N 1
ATOM 771 C CA . THR A 1 95 ? -17.260 -0.100 7.758 1.00 96.25 95 THR A CA 1
ATOM 772 C C . THR A 1 95 ? -16.187 0.419 6.816 1.00 96.25 95 THR A C 1
ATOM 774 O O . THR A 1 95 ? -15.054 -0.073 6.824 1.00 96.25 95 THR A O 1
ATOM 777 N N . GLU A 1 96 ? -16.531 1.406 5.996 1.00 96.12 96 GLU A N 1
ATOM 778 C CA . GLU A 1 96 ? -15.621 1.969 5.004 1.00 96.12 96 GLU A CA 1
ATOM 779 C C . GLU A 1 96 ? -15.706 3.496 4.966 1.00 96.12 96 GLU A C 1
ATOM 781 O O . GLU A 1 96 ? -16.746 4.095 5.237 1.00 96.12 96 GLU A O 1
ATOM 786 N N . SER A 1 97 ? -14.604 4.153 4.613 1.00 96.75 97 SER A N 1
ATOM 787 C CA . SER A 1 97 ? -14.581 5.598 4.388 1.00 96.75 97 SER A CA 1
ATOM 788 C C . SER A 1 97 ? -13.687 5.931 3.212 1.00 96.75 97 SER A C 1
ATOM 790 O O . SER A 1 97 ? -12.492 5.630 3.219 1.00 96.75 97 SER A O 1
ATOM 792 N N . THR A 1 98 ? -14.275 6.574 2.203 1.00 96.62 98 THR A N 1
ATOM 793 C CA . THR A 1 98 ? -13.568 7.069 1.020 1.00 96.62 98 THR A CA 1
ATOM 794 C C . THR A 1 98 ? -13.483 8.585 1.060 1.00 96.62 98 THR A C 1
ATOM 796 O O . THR A 1 98 ? -14.494 9.285 0.970 1.00 96.62 98 THR A O 1
ATOM 799 N N . LYS A 1 99 ? -12.261 9.117 1.083 1.00 96.19 99 LYS A N 1
ATOM 800 C CA . LYS A 1 99 ? -12.002 10.533 0.840 1.00 96.19 99 LYS A CA 1
ATOM 801 C C . LYS A 1 99 ? -11.574 10.747 -0.604 1.00 96.19 99 LYS A C 1
ATOM 803 O O . LYS A 1 99 ? -10.486 10.336 -0.994 1.00 96.19 99 LYS A O 1
ATOM 808 N N . LEU A 1 100 ? -12.407 11.447 -1.371 1.00 95.94 100 LEU A N 1
ATOM 809 C CA . LEU A 1 100 ? -12.060 11.916 -2.712 1.00 95.94 100 LEU A CA 1
ATOM 810 C C . LEU A 1 100 ? -11.216 13.189 -2.642 1.00 95.94 100 LEU A C 1
ATOM 812 O O . LEU A 1 100 ? -11.531 14.129 -1.907 1.00 95.94 100 LEU A O 1
ATOM 816 N N . ILE A 1 101 ? -10.154 13.218 -3.440 1.00 95.44 101 ILE A N 1
ATOM 817 C CA . ILE A 1 101 ? -9.158 14.284 -3.470 1.00 95.44 101 ILE A CA 1
ATOM 818 C C . ILE A 1 101 ? -9.060 14.784 -4.914 1.00 95.44 101 ILE A C 1
ATOM 820 O O . ILE A 1 101 ? -8.601 14.047 -5.789 1.00 95.44 101 ILE A O 1
ATOM 824 N N . PRO A 1 102 ? -9.484 16.022 -5.208 1.00 92.69 102 PRO A N 1
ATOM 825 C CA . PRO A 1 102 ? -9.387 16.565 -6.556 1.00 92.69 102 PRO A CA 1
ATOM 826 C C . PRO A 1 102 ? -7.947 16.531 -7.077 1.00 92.69 102 PRO A C 1
ATOM 828 O O . PRO A 1 102 ? -7.029 16.985 -6.388 1.00 92.69 102 PRO A O 1
ATOM 831 N N . LEU A 1 103 ? -7.761 16.007 -8.294 1.00 90.38 103 LEU A N 1
ATOM 832 C CA . LEU A 1 103 ? -6.473 15.974 -9.002 1.00 90.38 103 LEU A CA 1
ATOM 833 C C . LEU A 1 103 ? -5.331 15.288 -8.227 1.00 90.38 103 LEU A C 1
ATOM 835 O O . LEU A 1 103 ? -4.170 15.636 -8.420 1.00 90.38 103 LEU A O 1
ATOM 839 N N . GLY A 1 104 ? -5.645 14.391 -7.284 1.00 88.38 104 GLY A N 1
ATOM 840 C CA . GLY A 1 104 ? -4.624 13.714 -6.473 1.00 88.38 104 GLY A CA 1
ATOM 841 C C . GLY A 1 104 ? -3.815 14.650 -5.570 1.00 88.38 104 GLY A C 1
ATOM 842 O O . GLY A 1 104 ? -2.751 14.279 -5.082 1.00 88.38 104 GLY A O 1
ATOM 843 N N . ARG A 1 105 ? -4.283 15.887 -5.347 1.00 91.00 105 ARG A N 1
ATOM 844 C CA . ARG A 1 105 ? -3.495 16.923 -4.674 1.00 91.00 105 ARG A CA 1
ATOM 845 C C . ARG A 1 105 ? -3.073 16.492 -3.267 1.00 91.00 105 ARG A C 1
ATOM 847 O O . ARG A 1 105 ? -3.911 16.335 -2.384 1.00 91.00 105 ARG A O 1
ATOM 854 N N . GLY A 1 106 ? -1.761 16.411 -3.052 1.00 92.62 106 GLY A N 1
ATOM 855 C CA . GLY A 1 106 ? -1.165 16.054 -1.763 1.00 92.62 106 GLY A CA 1
ATOM 856 C C . GLY A 1 106 ? -1.051 14.549 -1.511 1.00 92.62 106 GLY A C 1
ATOM 857 O O . GLY A 1 106 ? -0.581 14.173 -0.441 1.00 92.62 106 GLY A O 1
ATOM 858 N N . CYS A 1 107 ? -1.466 13.697 -2.454 1.00 93.88 107 CYS A N 1
ATOM 859 C CA . CYS A 1 107 ? -1.109 12.282 -2.448 1.00 93.88 107 CYS A CA 1
ATOM 860 C C . CYS A 1 107 ? 0.354 12.152 -2.878 1.00 93.88 107 CYS A C 1
ATOM 862 O O . CYS A 1 107 ? 0.697 12.433 -4.025 1.00 93.88 107 CYS A O 1
ATOM 864 N N . ASP A 1 108 ? 1.207 11.735 -1.953 1.00 94.62 108 ASP A N 1
ATOM 865 C CA . ASP A 1 108 ? 2.625 11.509 -2.200 1.00 94.62 108 ASP A CA 1
ATOM 866 C C . ASP A 1 108 ? 2.863 10.008 -2.386 1.00 94.62 108 ASP A C 1
ATOM 868 O O . ASP A 1 108 ? 2.839 9.248 -1.417 1.00 94.62 108 ASP A O 1
ATOM 872 N N . LEU A 1 109 ? 2.997 9.579 -3.647 1.00 95.44 109 LEU A N 1
ATOM 873 C CA . LEU A 1 109 ? 3.334 8.208 -4.043 1.00 95.44 109 LEU A CA 1
ATOM 874 C C . LEU A 1 109 ? 4.619 8.229 -4.884 1.00 95.44 109 LEU A C 1
ATOM 876 O O . LEU A 1 109 ? 4.536 8.428 -6.108 1.00 95.44 109 LEU A O 1
ATOM 880 N N . PRO A 1 110 ? 5.793 8.045 -4.254 1.00 95.94 110 PRO A N 1
ATOM 881 C CA . PRO A 1 110 ? 7.072 8.036 -4.952 1.00 95.94 110 PRO A CA 1
ATOM 882 C C . PRO A 1 110 ? 7.207 6.876 -5.945 1.00 95.94 110 PRO A C 1
ATOM 884 O O . PRO A 1 110 ? 6.426 5.926 -5.960 1.00 95.94 110 PRO A O 1
ATOM 887 N N . GLU A 1 111 ? 8.231 6.951 -6.792 1.00 96.56 111 GLU A N 1
ATOM 888 C CA . GLU A 1 111 ? 8.486 5.951 -7.839 1.00 96.56 111 GLU A CA 1
ATOM 889 C C . GLU A 1 111 ? 9.086 4.648 -7.289 1.00 96.56 111 GLU A C 1
ATOM 891 O O . GLU A 1 111 ? 9.005 3.602 -7.929 1.00 96.56 111 GLU A O 1
ATOM 896 N N . HIS A 1 112 ? 9.688 4.687 -6.102 1.00 96.81 112 HIS A N 1
ATOM 897 C CA . HIS A 1 112 ? 10.259 3.509 -5.462 1.00 96.81 112 HIS A CA 1
ATOM 898 C C . HIS A 1 112 ? 9.236 2.843 -4.542 1.00 96.81 112 HIS A C 1
ATOM 900 O O . HIS A 1 112 ? 8.584 3.512 -3.747 1.00 96.81 112 HIS A O 1
ATOM 906 N N . VAL A 1 113 ? 9.143 1.512 -4.613 1.00 96.00 113 VAL A N 1
ATOM 907 C CA . VAL A 1 113 ? 8.242 0.712 -3.762 1.00 96.00 113 VAL A CA 1
ATOM 908 C C . VAL A 1 113 ? 8.535 0.927 -2.275 1.00 96.00 113 VAL A C 1
ATOM 910 O O . VAL A 1 113 ? 7.616 1.129 -1.488 1.00 96.00 113 VAL A O 1
ATOM 913 N N . ASN A 1 114 ? 9.817 0.925 -1.901 1.00 93.88 114 ASN A N 1
ATOM 914 C CA . ASN A 1 114 ? 10.271 1.092 -0.519 1.00 93.88 114 ASN A CA 1
ATOM 915 C C . ASN A 1 114 ? 10.501 2.570 -0.182 1.00 93.88 114 ASN A C 1
ATOM 917 O O . ASN A 1 114 ? 11.527 2.927 0.394 1.00 93.88 114 ASN A O 1
ATOM 921 N N . ALA A 1 115 ? 9.580 3.439 -0.586 1.00 97.06 115 ALA A N 1
ATOM 922 C CA . ALA A 1 115 ? 9.569 4.839 -0.189 1.00 97.06 115 ALA A CA 1
ATOM 923 C C . ALA A 1 115 ? 8.389 5.124 0.743 1.00 97.06 115 ALA A C 1
ATOM 925 O O . ALA A 1 115 ? 7.430 4.349 0.820 1.00 97.06 115 ALA A O 1
ATOM 926 N N . ASP A 1 116 ? 8.475 6.244 1.454 1.00 98.12 116 ASP A N 1
ATOM 927 C CA . ASP A 1 116 ? 7.374 6.736 2.272 1.00 98.12 116 ASP A CA 1
ATOM 928 C C . ASP A 1 116 ? 6.187 7.109 1.381 1.00 98.12 116 ASP A C 1
ATOM 930 O O . ASP A 1 116 ? 6.347 7.752 0.344 1.00 98.12 116 ASP A O 1
ATOM 934 N N . VAL A 1 117 ? 4.985 6.731 1.807 1.00 98.31 117 VAL A N 1
ATOM 935 C CA . VAL A 1 117 ? 3.733 7.116 1.151 1.00 98.31 117 VAL A CA 1
ATOM 936 C C . VAL A 1 117 ? 2.871 7.859 2.151 1.00 98.31 117 VAL A C 1
ATOM 938 O O . VAL A 1 117 ? 2.700 7.423 3.293 1.00 98.31 117 VAL A O 1
ATOM 941 N N . GLN A 1 118 ? 2.308 8.992 1.742 1.00 98.00 118 GLN A N 1
ATOM 942 C CA . GLN A 1 118 ? 1.487 9.784 2.647 1.00 98.00 118 GLN A CA 1
ATOM 943 C C . GLN A 1 118 ? 0.419 10.619 1.951 1.00 98.00 118 GLN A C 1
ATOM 945 O O . GLN A 1 118 ? 0.528 11.029 0.797 1.00 98.00 118 GLN A O 1
ATOM 950 N N . TYR A 1 119 ? -0.612 10.919 2.727 1.00 98.25 119 TYR A N 1
ATOM 951 C CA . TYR A 1 119 ? -1.580 11.964 2.467 1.00 98.25 119 TYR A CA 1
ATOM 952 C C . TYR A 1 119 ? -1.943 12.637 3.790 1.00 98.25 119 TYR A C 1
ATOM 954 O O . TYR A 1 119 ? -2.145 11.968 4.808 1.00 98.25 119 TYR A O 1
ATOM 962 N N . ALA A 1 120 ? -2.053 13.963 3.787 1.00 96.62 120 ALA A N 1
ATOM 963 C CA . ALA A 1 120 ? -2.470 14.709 4.963 1.00 96.62 120 ALA A CA 1
ATOM 964 C C . ALA A 1 120 ? -3.358 15.898 4.594 1.00 96.62 120 ALA A C 1
ATOM 966 O O . ALA A 1 120 ? -3.059 16.698 3.710 1.00 96.62 120 ALA A O 1
ATOM 967 N N . SER A 1 121 ? -4.444 16.025 5.340 1.00 95.75 121 SER A N 1
ATOM 968 C CA . SER A 1 121 ? -5.371 17.147 5.346 1.00 95.75 121 SER A CA 1
ATOM 969 C C . SER A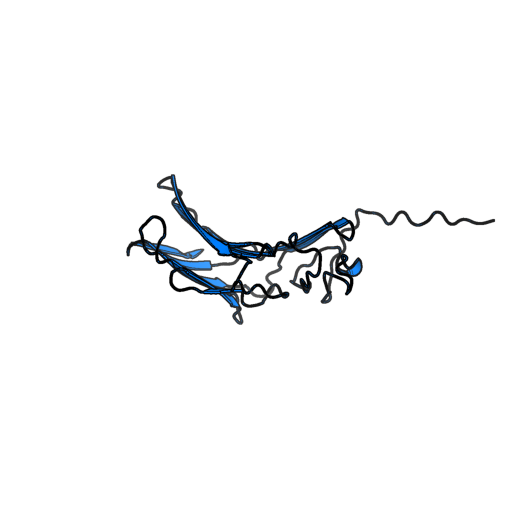 1 121 ? -5.835 17.396 6.786 1.00 95.75 121 SER A C 1
ATOM 971 O O . SER A 1 121 ? -5.351 16.754 7.722 1.00 95.75 121 SER A O 1
ATOM 973 N N . ARG A 1 122 ? -6.778 18.324 6.975 1.00 92.62 122 ARG A N 1
ATOM 974 C CA . AR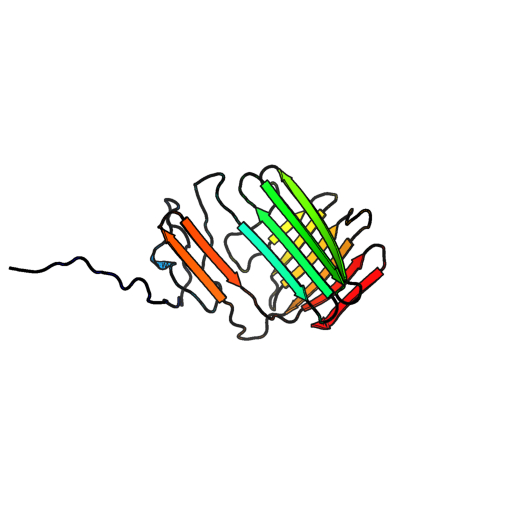G A 1 122 ? -7.368 18.593 8.292 1.00 92.62 122 ARG A CA 1
ATOM 975 C C . ARG A 1 122 ? -8.099 17.373 8.866 1.00 92.62 122 ARG A C 1
ATOM 977 O O . ARG A 1 122 ? -7.930 17.084 10.043 1.00 92.62 122 ARG A O 1
ATOM 984 N N . ASP A 1 123 ? -8.870 16.674 8.034 1.00 93.50 123 ASP A N 1
ATOM 985 C CA . ASP A 1 123 ? -9.818 15.644 8.492 1.00 93.50 123 ASP A CA 1
ATOM 986 C C . ASP A 1 123 ? -9.329 14.211 8.233 1.00 93.50 123 ASP A C 1
ATOM 988 O O . ASP A 1 123 ? -9.911 13.255 8.738 1.00 93.50 123 ASP A O 1
ATOM 992 N N . VAL A 1 124 ? -8.279 14.057 7.421 1.00 96.62 124 VAL A N 1
ATOM 993 C CA . VAL A 1 124 ? -7.733 12.760 7.003 1.00 96.62 124 VAL A CA 1
ATOM 994 C C . VAL A 1 124 ? -6.215 12.830 6.979 1.00 96.62 124 VAL A C 1
ATOM 996 O O . VAL A 1 124 ? -5.645 13.686 6.297 1.00 96.62 124 VAL A O 1
ATOM 999 N N . GLN A 1 125 ? -5.566 11.902 7.673 1.00 98.06 125 GLN A N 1
ATOM 1000 C CA . GLN A 1 125 ? -4.136 11.633 7.580 1.00 98.06 125 GLN A CA 1
ATOM 1001 C C . GLN A 1 125 ? -3.924 10.135 7.375 1.00 98.06 125 GLN A C 1
ATOM 1003 O O . GLN A 1 125 ? -4.506 9.328 8.090 1.00 98.06 125 GLN A O 1
ATOM 1008 N N . ALA A 1 126 ? -3.081 9.771 6.419 1.00 98.50 126 ALA A N 1
ATOM 1009 C CA . ALA A 1 126 ? -2.628 8.405 6.200 1.00 98.50 126 ALA A CA 1
ATOM 1010 C C . ALA A 1 126 ? -1.135 8.452 5.863 1.00 98.50 126 ALA A C 1
ATOM 1012 O O . ALA A 1 126 ? -0.718 9.238 5.012 1.00 98.50 126 ALA A O 1
ATOM 1013 N N . LYS A 1 127 ? -0.321 7.673 6.570 1.00 98.56 127 LYS A N 1
ATOM 1014 C CA . LYS A 1 127 ? 1.138 7.643 6.430 1.00 98.56 127 LYS A CA 1
ATOM 1015 C C . LYS A 1 127 ? 1.607 6.198 6.496 1.00 98.56 127 LYS A C 1
ATOM 1017 O O . LYS A 1 127 ? 1.189 5.465 7.384 1.00 98.56 127 LYS A O 1
ATOM 1022 N N . MET A 1 128 ? 2.479 5.822 5.577 1.00 98.31 128 MET A N 1
ATOM 1023 C CA . MET A 1 128 ? 3.156 4.532 5.507 1.00 98.31 128 MET A CA 1
ATOM 1024 C C . MET A 1 128 ? 4.643 4.858 5.410 1.00 98.31 128 MET A C 1
ATOM 1026 O O . MET A 1 128 ? 5.125 5.251 4.348 1.00 98.31 128 MET A O 1
ATOM 1030 N N . LYS A 1 129 ? 5.340 4.814 6.542 1.00 98.31 129 LYS A N 1
ATOM 1031 C CA . LYS A 1 129 ? 6.743 5.214 6.642 1.00 98.31 129 LYS A CA 1
ATOM 1032 C C . LYS A 1 129 ? 7.642 4.000 6.649 1.00 98.31 129 LYS A C 1
ATOM 1034 O O . LYS A 1 129 ? 7.450 3.102 7.463 1.00 98.31 129 LYS A O 1
ATOM 1039 N N . GLN A 1 130 ? 8.640 3.996 5.788 1.00 97.38 130 GLN A N 1
ATOM 1040 C CA . GLN A 1 130 ? 9.654 2.959 5.764 1.00 97.38 130 GLN A CA 1
ATOM 1041 C C . GLN A 1 130 ? 10.568 3.116 6.977 1.00 97.38 130 GLN A C 1
ATOM 1043 O O . GLN A 1 130 ? 10.951 4.218 7.375 1.00 97.38 130 GLN A O 1
ATOM 1048 N N . THR A 1 131 ? 10.929 1.992 7.572 1.00 96.62 131 THR A N 1
ATOM 1049 C CA . THR A 1 131 ? 11.888 1.902 8.670 1.00 96.62 131 THR A CA 1
ATOM 1050 C C . THR A 1 131 ? 12.997 0.931 8.292 1.00 96.62 131 THR A C 1
ATOM 1052 O O . THR A 1 131 ? 12.916 0.238 7.279 1.00 96.62 131 THR A O 1
ATOM 1055 N N . ASN A 1 132 ? 14.025 0.824 9.134 1.00 91.94 132 ASN A N 1
ATOM 1056 C CA . ASN A 1 132 ? 15.107 -0.137 8.909 1.00 91.94 132 ASN A CA 1
ATOM 1057 C C . ASN A 1 132 ? 14.614 -1.594 8.843 1.00 91.94 132 ASN A C 1
ATOM 1059 O O . ASN A 1 132 ? 15.259 -2.413 8.196 1.00 91.94 132 ASN A O 1
ATOM 1063 N N . ASN A 1 133 ? 13.490 -1.909 9.498 1.00 92.69 133 ASN A N 1
ATOM 1064 C CA . ASN A 1 133 ? 13.007 -3.278 9.684 1.00 92.69 133 ASN A CA 1
ATOM 1065 C C . ASN A 1 133 ? 11.549 -3.471 9.229 1.00 92.69 133 ASN A C 1
ATOM 1067 O O . ASN A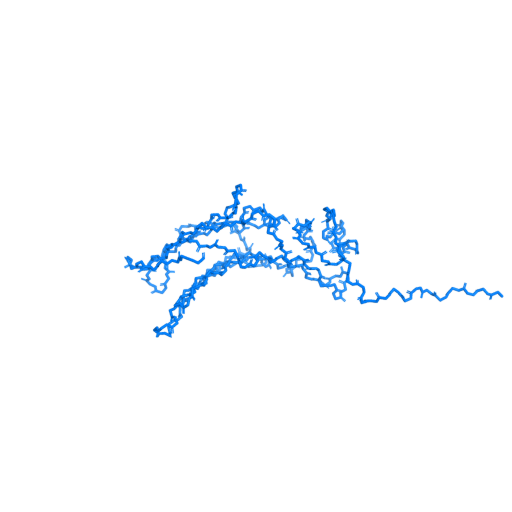 1 133 ? 10.914 -4.422 9.674 1.00 92.69 133 ASN A O 1
ATOM 1071 N N . GLY A 1 134 ? 10.995 -2.592 8.388 1.00 96.38 134 GLY A N 1
ATOM 1072 C CA . GLY A 1 134 ? 9.610 -2.702 7.915 1.00 96.38 134 GLY A CA 1
ATOM 1073 C C . GLY A 1 134 ? 8.912 -1.357 7.744 1.00 96.38 134 GLY A C 1
ATOM 1074 O O . GLY A 1 134 ? 9.536 -0.402 7.289 1.00 96.38 134 GLY A O 1
ATOM 1075 N N . VAL A 1 135 ? 7.633 -1.263 8.107 1.00 98.06 135 VAL A N 1
ATOM 1076 C CA . VAL A 1 135 ? 6.781 -0.091 7.852 1.00 98.06 135 VAL A CA 1
ATOM 1077 C C . VAL A 1 135 ? 6.025 0.330 9.110 1.00 98.06 135 VAL A C 1
ATOM 1079 O O . VAL A 1 135 ? 5.402 -0.490 9.775 1.00 98.06 135 VAL A O 1
ATOM 1082 N N . GLU A 1 136 ? 6.024 1.627 9.394 1.00 98.56 136 GLU A N 1
ATOM 1083 C CA . GLU A 1 136 ? 5.150 2.261 10.381 1.00 98.56 136 GLU A CA 1
ATOM 1084 C C . GLU A 1 136 ? 3.943 2.867 9.667 1.00 98.56 136 GLU A C 1
ATOM 1086 O O . GLU A 1 136 ? 4.073 3.781 8.843 1.00 98.56 136 GLU A O 1
ATOM 1091 N N . LEU A 1 137 ? 2.757 2.356 9.975 1.00 98.62 137 LEU A N 1
ATOM 1092 C CA . LEU A 1 137 ? 1.501 2.769 9.371 1.00 98.62 137 LEU A CA 1
ATOM 1093 C C . LEU A 1 137 ? 0.677 3.558 10.384 1.00 98.62 137 LEU A C 1
ATOM 1095 O O . LEU A 1 137 ? 0.395 3.094 11.486 1.00 98.62 137 LEU A O 1
ATOM 1099 N N . PHE A 1 138 ? 0.254 4.753 9.987 1.00 98.75 138 PHE A N 1
ATOM 1100 C CA . PHE A 1 138 ? -0.603 5.623 10.781 1.00 98.75 138 PHE A CA 1
ATOM 1101 C C . PHE A 1 138 ? -1.779 6.126 9.955 1.00 98.75 138 PHE A C 1
ATOM 1103 O O . PHE A 1 138 ? -1.593 6.639 8.849 1.00 98.75 138 PHE A O 1
ATOM 1110 N N . VAL A 1 139 ? -2.979 6.048 10.522 1.00 98.75 139 VAL A N 1
ATOM 1111 C CA . VAL A 1 139 ? -4.203 6.608 9.948 1.00 98.75 139 VAL A CA 1
ATOM 1112 C C . VAL A 1 139 ? -4.949 7.395 11.018 1.00 98.75 139 VAL A C 1
ATOM 1114 O O . VAL A 1 139 ? -5.100 6.934 12.142 1.00 98.75 139 VAL A O 1
ATOM 1117 N N . ASN A 1 140 ? -5.441 8.575 10.658 1.00 98.50 140 ASN A N 1
ATOM 1118 C CA . ASN A 1 140 ? -6.362 9.364 11.466 1.00 98.50 140 ASN A CA 1
ATOM 1119 C C . ASN A 1 140 ? -7.471 9.917 10.570 1.00 98.50 140 ASN A C 1
ATOM 1121 O O . ASN A 1 140 ? -7.190 10.637 9.609 1.00 98.50 140 ASN A O 1
ATOM 1125 N N . LEU A 1 141 ? -8.716 9.596 10.902 1.00 98.12 141 LEU A N 1
ATOM 1126 C CA . LEU A 1 141 ? -9.925 10.077 10.250 1.00 98.12 141 LEU A CA 1
ATOM 1127 C C . LEU A 1 141 ? -10.804 10.769 11.288 1.00 98.12 141 LEU A C 1
ATOM 1129 O O . LEU A 1 141 ? -11.160 10.177 12.304 1.00 98.12 141 LEU A O 1
ATOM 1133 N N . ALA A 1 142 ? -11.203 12.006 11.005 1.00 97.12 142 ALA A N 1
ATOM 1134 C CA . ALA A 1 142 ? -12.181 12.712 11.830 1.00 97.12 142 ALA A CA 1
ATOM 1135 C C . ALA A 1 142 ? -13.599 12.123 11.690 1.00 97.12 142 ALA A C 1
ATOM 1137 O O . ALA A 1 142 ? -14.391 12.224 12.622 1.00 97.12 142 ALA A O 1
ATOM 1138 N N . ASP A 1 143 ? -13.906 11.518 10.536 1.00 95.50 143 ASP A N 1
ATOM 1139 C CA . ASP A 1 143 ? -15.207 10.919 10.223 1.00 95.50 143 ASP A CA 1
ATOM 1140 C C . ASP A 1 143 ? -15.036 9.561 9.514 1.00 95.50 143 ASP A C 1
ATOM 1142 O O . ASP A 1 143 ? -14.598 9.464 8.362 1.00 95.50 143 ASP A O 1
ATOM 1146 N N . PHE A 1 144 ? -15.385 8.509 10.244 1.00 96.25 144 PHE A N 1
ATOM 1147 C CA . PHE A 1 144 ? -15.490 7.119 9.829 1.00 96.25 144 PHE A CA 1
ATOM 1148 C C . PHE A 1 144 ? -16.882 6.617 10.233 1.00 96.25 144 PHE A C 1
ATOM 1150 O O . PHE A 1 144 ? -17.091 6.089 11.325 1.00 96.25 144 PHE A O 1
ATOM 1157 N N . GLU A 1 145 ? -17.870 6.898 9.380 1.00 94.06 145 GLU A N 1
ATOM 1158 C CA . GLU A 1 145 ? -19.299 6.753 9.691 1.00 94.06 145 GLU A CA 1
ATOM 1159 C C . GLU A 1 145 ? -19.715 7.511 10.964 1.00 94.06 145 GLU A C 1
ATOM 1161 O O . GLU A 1 145 ? -20.281 6.947 11.902 1.00 94.06 145 GLU A O 1
ATOM 1166 N N . LYS A 1 146 ? -19.446 8.821 10.990 1.00 94.56 146 LYS A N 1
ATOM 1167 C CA . LYS A 1 146 ? -19.741 9.758 12.092 1.00 94.56 146 LYS A CA 1
ATOM 1168 C C . LYS A 1 146 ? -18.957 9.500 13.380 1.00 94.56 146 LYS A C 1
ATOM 1170 O O . LYS A 1 146 ? -19.274 10.095 14.407 1.00 94.56 146 LYS A O 1
ATOM 1175 N N . ARG A 1 147 ? -17.943 8.636 13.331 1.00 96.69 147 ARG A N 1
ATOM 1176 C CA . ARG A 1 147 ? -17.063 8.302 14.456 1.00 96.69 147 ARG A CA 1
ATOM 1177 C C . ARG A 1 147 ? -15.616 8.635 14.104 1.00 96.69 147 ARG A C 1
ATOM 1179 O O . ARG A 1 147 ? -15.226 8.412 12.961 1.00 96.69 147 ARG A O 1
ATOM 1186 N N . PRO A 1 148 ? -14.795 9.139 15.034 1.00 97.69 148 PRO A N 1
ATOM 1187 C CA . PRO A 1 148 ? -13.369 9.283 14.775 1.00 97.69 148 PRO A CA 1
ATOM 1188 C C . PRO A 1 148 ? -12.704 7.902 14.704 1.00 97.69 148 PRO A C 1
ATOM 1190 O O . PRO A 1 148 ? -13.071 6.998 15.460 1.00 97.69 148 PRO A O 1
ATOM 1193 N N . LEU A 1 149 ? -11.709 7.757 13.826 1.00 98.50 149 LEU A N 1
ATOM 1194 C CA . LEU A 1 149 ? -10.869 6.564 13.726 1.00 98.50 149 LEU A CA 1
ATOM 1195 C C . LEU A 1 149 ? -9.395 6.952 13.793 1.00 98.50 149 LEU A C 1
ATOM 1197 O O . LEU A 1 149 ? -8.930 7.779 13.009 1.00 98.50 149 LEU A O 1
ATOM 1201 N N . THR A 1 150 ? -8.638 6.283 14.656 1.00 98.69 150 THR A N 1
ATOM 1202 C CA . THR A 1 150 ? -7.171 6.277 14.614 1.00 98.69 150 THR A CA 1
ATOM 1203 C C . THR A 1 150 ? -6.662 4.856 14.480 1.00 98.69 150 THR A C 1
ATOM 1205 O O . THR A 1 150 ? -7.194 3.952 15.115 1.00 98.69 150 THR A O 1
ATOM 1208 N N . ALA A 1 151 ? -5.617 4.652 13.693 1.00 98.75 151 ALA A N 1
ATOM 1209 C CA . ALA A 1 151 ? -4.958 3.366 13.581 1.00 98.75 151 ALA A CA 1
ATOM 1210 C C . ALA A 1 151 ? -3.442 3.537 13.560 1.00 98.75 151 ALA A C 1
ATOM 1212 O O . ALA A 1 151 ? -2.923 4.428 12.884 1.00 98.75 151 ALA A O 1
ATOM 1213 N N . HIS A 1 152 ? -2.747 2.672 14.288 1.00 98.62 152 HIS A N 1
ATOM 1214 C CA . HIS A 1 152 ? -1.293 2.625 14.357 1.00 98.62 152 HIS A CA 1
ATOM 1215 C C . HIS A 1 152 ? -0.839 1.181 14.231 1.00 98.62 152 HIS A C 1
ATOM 1217 O O . HIS A 1 152 ? -1.317 0.333 14.984 1.00 98.62 152 HIS A O 1
ATOM 1223 N N . PHE A 1 153 ? 0.087 0.916 13.317 1.00 98.75 153 PHE A N 1
ATOM 1224 C CA . PHE A 1 153 ? 0.658 -0.408 13.130 1.00 98.75 153 PHE A CA 1
ATOM 1225 C C . PHE A 1 153 ? 2.159 -0.339 12.881 1.00 98.75 153 PHE A C 1
ATOM 1227 O O . PHE A 1 153 ? 2.622 0.461 12.069 1.00 98.75 153 PHE A O 1
ATOM 1234 N N . THR A 1 154 ? 2.876 -1.266 13.501 1.00 98.56 154 THR A N 1
ATOM 1235 C CA . THR A 1 154 ? 4.244 -1.629 13.150 1.00 98.56 154 THR A CA 1
ATOM 1236 C C . THR A 1 154 ? 4.188 -2.922 12.345 1.00 98.56 154 THR A C 1
ATOM 1238 O O . THR A 1 154 ? 3.772 -3.967 12.848 1.00 98.56 154 THR A O 1
ATOM 1241 N N . ILE A 1 155 ? 4.607 -2.857 11.087 1.00 98.44 155 ILE A N 1
ATOM 1242 C CA . ILE A 1 155 ? 4.706 -3.997 10.175 1.00 98.44 155 ILE A CA 1
ATOM 1243 C C . ILE A 1 155 ? 6.183 -4.356 10.076 1.00 98.44 155 ILE A C 1
ATOM 1245 O O . ILE A 1 155 ? 6.996 -3.520 9.691 1.00 98.44 155 ILE A O 1
ATOM 1249 N N . THR A 1 156 ? 6.543 -5.583 10.431 1.00 97.94 156 THR A N 1
ATOM 1250 C CA . THR A 1 156 ? 7.937 -6.034 10.471 1.00 97.94 156 THR A CA 1
ATOM 1251 C C . THR A 1 156 ? 8.275 -6.808 9.208 1.00 97.94 156 THR A C 1
ATOM 1253 O O . THR A 1 156 ? 7.556 -7.726 8.831 1.00 97.94 156 THR A O 1
ATOM 1256 N N . THR A 1 157 ? 9.407 -6.491 8.590 1.00 97.19 157 THR A N 1
ATOM 1257 C CA . THR A 1 157 ? 10.001 -7.255 7.493 1.00 97.19 157 THR A CA 1
ATOM 1258 C C . THR A 1 157 ? 11.072 -8.187 8.058 1.00 97.19 157 THR A C 1
ATOM 1260 O O . THR A 1 157 ? 12.134 -7.709 8.469 1.00 97.19 157 THR A O 1
ATOM 1263 N N . PRO A 1 158 ? 10.838 -9.513 8.101 1.00 95.75 158 PRO A N 1
ATOM 1264 C CA . PRO A 1 158 ? 11.849 -10.459 8.553 1.00 95.75 158 PRO A CA 1
ATOM 1265 C C . PRO A 1 158 ? 13.110 -10.420 7.673 1.00 95.75 158 PRO A C 1
ATOM 1267 O O . PRO A 1 158 ? 13.027 -10.104 6.481 1.00 95.75 158 PRO A O 1
ATOM 1270 N N . PRO A 1 159 ? 14.283 -10.799 8.211 1.00 94.19 159 PRO A N 1
ATOM 1271 C CA . PRO A 1 159 ? 15.483 -10.965 7.402 1.00 94.19 159 PRO A CA 1
ATOM 1272 C C . PRO A 1 159 ? 15.237 -11.918 6.229 1.00 94.19 159 PRO A C 1
ATOM 1274 O O . PRO A 1 159 ? 14.613 -12.965 6.396 1.00 94.19 159 PRO A O 1
ATOM 1277 N N . ASN A 1 160 ? 15.768 -11.571 5.054 1.00 93.19 160 ASN A N 1
ATOM 1278 C CA . ASN A 1 160 ? 15.634 -12.349 3.815 1.00 93.19 160 ASN A CA 1
ATOM 1279 C C . ASN A 1 160 ? 14.184 -12.538 3.326 1.00 93.19 160 ASN A C 1
ATOM 1281 O O . ASN A 1 160 ? 13.926 -13.444 2.538 1.00 93.19 160 ASN A O 1
ATOM 1285 N N . HIS A 1 161 ? 13.236 -11.713 3.783 1.00 96.00 161 HIS A N 1
ATOM 1286 C CA . HIS A 1 161 ? 11.870 -11.757 3.274 1.00 96.00 161 HIS A CA 1
ATOM 1287 C C . HIS A 1 161 ? 11.832 -11.385 1.785 1.00 96.00 161 HIS A C 1
ATOM 1289 O O . HIS A 1 161 ? 12.182 -10.268 1.401 1.00 96.00 161 HIS A O 1
ATOM 1295 N N . GLU A 1 162 ? 11.389 -12.325 0.952 1.00 97.00 162 GLU A N 1
ATOM 1296 C CA . GLU A 1 162 ? 11.181 -12.104 -0.477 1.00 97.00 162 GLU A CA 1
ATOM 1297 C C . GLU A 1 162 ? 9.799 -11.498 -0.741 1.00 97.00 162 GLU A C 1
ATOM 1299 O O . GLU A 1 162 ? 8.808 -11.810 -0.087 1.00 97.00 162 GLU A O 1
ATOM 1304 N N . THR A 1 163 ? 9.724 -10.650 -1.758 1.00 97.38 163 THR A N 1
ATOM 1305 C CA . THR A 1 163 ? 8.509 -9.969 -2.216 1.00 97.38 163 THR A CA 1
ATOM 1306 C C . THR A 1 163 ? 8.200 -10.378 -3.648 1.00 97.38 163 THR A C 1
ATOM 1308 O O . THR A 1 163 ? 9.103 -10.703 -4.415 1.00 97.38 163 THR A O 1
ATOM 1311 N N . LEU A 1 164 ? 6.929 -10.336 -4.044 1.00 97.81 164 LEU A N 1
ATOM 1312 C CA . LEU A 1 164 ? 6.543 -10.629 -5.424 1.00 97.81 164 LEU A CA 1
ATOM 1313 C C . LEU A 1 164 ? 6.380 -9.328 -6.208 1.00 97.81 164 LEU A C 1
ATOM 1315 O O . LEU A 1 164 ? 5.449 -8.564 -5.961 1.00 97.81 164 LEU A O 1
ATOM 1319 N N . ASN A 1 165 ? 7.262 -9.095 -7.173 1.00 98.25 165 ASN A N 1
ATOM 1320 C CA . ASN A 1 165 ? 7.260 -7.910 -8.026 1.00 98.25 165 ASN A CA 1
ATOM 1321 C C . ASN A 1 165 ? 7.063 -8.367 -9.462 1.00 98.25 165 ASN A C 1
ATOM 1323 O O . ASN A 1 165 ? 7.875 -9.146 -9.940 1.00 98.25 165 ASN A O 1
ATOM 1327 N N . VAL A 1 166 ? 5.996 -7.942 -10.138 1.00 97.94 166 VAL A N 1
ATOM 1328 C CA . VAL A 1 166 ? 5.630 -8.473 -11.462 1.00 97.94 166 VAL A CA 1
ATOM 1329 C C . VAL A 1 166 ? 5.209 -7.350 -12.391 1.00 97.94 166 VAL A C 1
ATOM 1331 O O . VAL A 1 166 ? 4.396 -6.499 -12.020 1.00 97.94 166 VAL A O 1
ATOM 1334 N N . VAL A 1 167 ? 5.719 -7.389 -13.622 1.00 97.56 167 VAL A N 1
ATOM 1335 C CA . VAL A 1 167 ? 5.214 -6.591 -14.740 1.00 97.56 167 VAL A CA 1
ATOM 1336 C C . VAL A 1 167 ? 4.323 -7.458 -15.624 1.00 97.56 167 VAL A C 1
ATOM 1338 O O . VAL A 1 167 ? 4.744 -8.506 -16.101 1.00 97.56 167 VAL A O 1
ATOM 1341 N N . VAL A 1 168 ? 3.105 -6.987 -15.889 1.00 95.31 168 VAL A N 1
ATOM 1342 C CA . VAL A 1 168 ? 2.164 -7.572 -16.853 1.00 95.31 168 VAL A CA 1
ATOM 1343 C C . VAL A 1 168 ? 2.113 -6.672 -18.096 1.00 95.31 168 VAL A C 1
ATOM 1345 O O . VAL A 1 168 ? 1.502 -5.599 -18.046 1.00 95.31 168 VAL A O 1
ATOM 1348 N N . PRO A 1 169 ? 2.764 -7.055 -19.210 1.00 94.25 169 PRO A N 1
ATOM 1349 C CA . PRO A 1 169 ? 2.960 -6.186 -20.369 1.00 94.25 169 PRO A CA 1
ATOM 1350 C C . PRO A 1 169 ? 1.961 -6.472 -21.509 1.00 94.25 169 PRO A C 1
ATOM 1352 O O . PRO A 1 169 ? 2.343 -7.029 -22.536 1.00 94.25 169 PRO A O 1
ATOM 1355 N N . TRP A 1 170 ? 0.682 -6.077 -21.398 1.00 93.38 170 TRP A N 1
ATOM 1356 C CA . TRP A 1 170 ? -0.280 -6.290 -22.508 1.00 93.38 170 TRP A CA 1
ATOM 1357 C C . TRP A 1 170 ? 0.205 -5.697 -23.838 1.00 93.38 170 TRP A C 1
ATOM 1359 O O . TRP A 1 170 ? -0.018 -6.269 -24.902 1.00 93.38 170 TRP A O 1
ATOM 1369 N N . ASN A 1 171 ? 0.835 -4.525 -23.783 1.00 92.56 171 ASN A N 1
ATOM 1370 C CA . ASN A 1 171 ? 1.658 -3.961 -24.848 1.00 92.56 171 ASN A CA 1
ATOM 1371 C C . ASN A 1 171 ? 2.548 -2.851 -24.275 1.00 92.56 171 ASN A C 1
ATOM 1373 O O . ASN A 1 171 ? 2.406 -2.438 -23.126 1.00 92.56 171 ASN A O 1
ATOM 1377 N N . GLU A 1 172 ? 3.406 -2.274 -25.111 1.00 92.56 172 GLU A N 1
ATOM 1378 C CA . GLU A 1 172 ? 4.334 -1.218 -24.692 1.00 92.56 172 GLU A CA 1
ATOM 1379 C C . GLU A 1 172 ? 3.669 0.075 -24.175 1.00 92.56 172 GLU A C 1
ATOM 1381 O O . GLU A 1 172 ? 4.349 0.944 -23.635 1.00 92.56 172 GLU A O 1
ATOM 1386 N N . ARG A 1 173 ? 2.351 0.243 -24.345 1.00 91.94 173 ARG A N 1
ATOM 1387 C CA . ARG A 1 173 ? 1.571 1.405 -23.876 1.00 91.94 173 ARG A CA 1
ATOM 1388 C C . ARG A 1 173 ? 0.544 1.056 -22.794 1.00 91.94 173 ARG A C 1
ATOM 1390 O O . ARG A 1 173 ? -0.119 1.957 -22.279 1.00 91.94 173 ARG A O 1
ATOM 1397 N N . THR A 1 174 ? 0.341 -0.229 -22.516 1.00 93.19 174 THR A N 1
ATOM 1398 C CA . THR A 1 174 ? -0.669 -0.744 -21.588 1.00 93.19 174 THR A CA 1
ATOM 1399 C C . THR A 1 174 ? -0.039 -1.880 -20.811 1.00 93.19 174 THR A C 1
ATOM 1401 O O . THR A 1 174 ? 0.148 -2.975 -21.333 1.00 93.19 174 THR A O 1
ATOM 1404 N N . PHE A 1 175 ? 0.311 -1.597 -19.569 1.00 94.62 175 PHE A N 1
ATOM 1405 C CA . PHE A 1 175 ? 1.016 -2.517 -18.698 1.00 94.62 175 PHE A CA 1
ATOM 1406 C C . PHE A 1 175 ? 0.645 -2.221 -17.249 1.00 94.62 175 PHE A C 1
ATOM 1408 O O . PHE A 1 175 ? 0.121 -1.150 -16.933 1.00 94.62 175 PHE A O 1
ATOM 1415 N N . GLN A 1 176 ? 0.917 -3.181 -16.380 1.00 96.06 176 GLN A N 1
ATOM 1416 C CA . GLN A 1 176 ? 0.788 -3.042 -14.939 1.00 96.06 176 GLN A CA 1
ATOM 1417 C C . GLN A 1 176 ? 2.088 -3.493 -14.300 1.00 96.06 176 GLN A C 1
ATOM 1419 O O . GLN A 1 176 ? 2.671 -4.485 -14.721 1.00 96.06 176 GLN A O 1
ATOM 1424 N N . PHE A 1 177 ? 2.505 -2.783 -13.263 1.00 97.50 177 PHE A N 1
ATOM 1425 C CA . PHE A 1 177 ? 3.471 -3.285 -12.304 1.00 97.50 177 PHE A CA 1
ATOM 1426 C C . PHE A 1 177 ? 2.758 -3.490 -10.969 1.00 97.50 177 PHE A C 1
ATOM 1428 O O . PHE A 1 177 ? 1.849 -2.733 -10.617 1.00 97.50 177 PHE A O 1
ATOM 1435 N N . THR A 1 178 ? 3.119 -4.527 -10.227 1.00 98.06 178 THR A N 1
ATOM 1436 C CA . THR A 1 178 ? 2.642 -4.726 -8.858 1.00 98.06 178 THR A CA 1
ATOM 1437 C C . THR A 1 178 ? 3.762 -5.305 -8.017 1.00 98.06 178 THR A C 1
ATOM 1439 O O . THR A 1 178 ? 4.349 -6.317 -8.391 1.00 98.06 178 THR A O 1
ATOM 1442 N N . SER A 1 179 ? 4.014 -4.668 -6.878 1.00 98.19 179 SER A N 1
ATOM 1443 C CA . SER A 1 179 ? 4.842 -5.200 -5.803 1.00 98.19 179 SER A CA 1
ATOM 1444 C C . SER A 1 179 ? 3.940 -5.687 -4.674 1.00 98.19 179 SER A C 1
ATOM 1446 O O . SER A 1 179 ? 2.942 -5.033 -4.366 1.00 98.19 179 SER A O 1
ATOM 1448 N N . LYS A 1 180 ? 4.247 -6.854 -4.108 1.00 98.31 180 LYS A N 1
ATOM 1449 C CA . LYS A 1 180 ? 3.487 -7.469 -3.021 1.00 98.31 180 LYS A CA 1
ATOM 1450 C C . LYS A 1 180 ? 4.419 -7.887 -1.889 1.00 98.31 180 LYS A C 1
ATOM 1452 O O . LYS A 1 180 ? 5.199 -8.832 -2.032 1.00 98.31 180 LYS A O 1
ATOM 1457 N N . GLN A 1 181 ? 4.284 -7.196 -0.766 1.00 97.06 181 GLN A N 1
ATOM 1458 C CA . GLN A 1 181 ? 4.896 -7.497 0.526 1.00 97.06 181 GLN A CA 1
ATOM 1459 C C . GLN A 1 181 ? 3.922 -8.375 1.319 1.00 97.06 181 GLN A C 1
ATOM 1461 O O . GLN A 1 181 ? 3.150 -7.890 2.143 1.00 97.06 181 GLN A O 1
ATOM 1466 N N . ASN A 1 182 ? 3.867 -9.661 0.980 1.00 95.56 182 ASN A N 1
ATOM 1467 C CA . ASN A 1 182 ? 2.850 -10.558 1.524 1.00 95.56 182 ASN A CA 1
ATOM 1468 C C . ASN A 1 182 ? 3.249 -11.094 2.900 1.00 95.56 182 ASN A C 1
ATOM 1470 O O . ASN A 1 182 ? 4.428 -11.291 3.174 1.00 95.56 182 ASN A O 1
ATOM 1474 N N . THR A 1 183 ? 2.251 -11.428 3.723 1.00 95.38 183 THR A N 1
ATOM 1475 C CA . THR A 1 183 ? 2.436 -12.217 4.959 1.00 95.38 183 THR A CA 1
ATOM 1476 C C . THR A 1 183 ? 3.492 -11.643 5.913 1.00 95.38 183 THR A C 1
ATOM 1478 O O . THR A 1 183 ? 4.258 -12.390 6.519 1.00 95.38 183 THR A O 1
ATOM 1481 N N . LEU A 1 184 ? 3.566 -10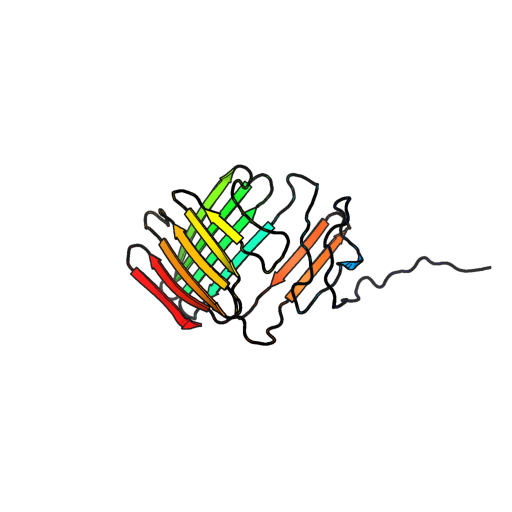.314 6.007 1.00 97.06 184 LEU A N 1
ATOM 1482 C CA . LEU A 1 184 ? 4.411 -9.642 6.987 1.00 97.06 184 LEU A CA 1
ATOM 1483 C C . LEU A 1 184 ? 3.716 -9.627 8.356 1.00 97.06 184 LEU A C 1
ATOM 1485 O O . LEU A 1 184 ? 2.536 -9.269 8.400 1.00 97.06 184 LEU A O 1
ATOM 1489 N N . PRO A 1 185 ? 4.426 -9.953 9.453 1.00 97.31 185 PRO A N 1
ATOM 1490 C CA . PRO A 1 185 ? 3.923 -9.728 10.804 1.00 97.31 185 PRO A CA 1
ATOM 1491 C C . PRO A 1 185 ? 3.578 -8.252 11.011 1.00 97.31 185 PRO A C 1
ATOM 1493 O O . PRO A 1 185 ? 4.362 -7.365 10.656 1.00 97.31 185 PRO A O 1
ATOM 1496 N N . ALA A 1 186 ? 2.420 -7.983 11.593 1.00 97.88 186 ALA A N 1
ATOM 1497 C CA . ALA A 1 186 ? 1.884 -6.658 11.822 1.00 97.88 186 ALA A CA 1
ATOM 1498 C C . ALA A 1 186 ? 1.180 -6.585 13.181 1.00 97.88 186 ALA A C 1
ATOM 1500 O O . ALA A 1 186 ? 0.178 -7.252 13.438 1.00 97.88 186 ALA A O 1
ATOM 1501 N N . GLN A 1 187 ? 1.669 -5.685 14.027 1.00 98.19 187 GLN A N 1
ATOM 1502 C CA . GLN A 1 187 ? 1.105 -5.427 15.346 1.00 98.19 187 GLN A CA 1
ATOM 1503 C C . GLN A 1 187 ? 0.579 -4.005 15.407 1.00 98.19 187 GLN A C 1
ATOM 1505 O O . GLN A 1 187 ? 1.217 -3.081 14.904 1.00 98.19 187 GLN A O 1
ATOM 1510 N N . GLY A 1 188 ? -0.577 -3.806 16.027 1.00 98.25 188 GLY A N 1
ATOM 1511 C CA . GLY A 1 188 ? -1.162 -2.480 16.091 1.00 98.25 188 GLY A CA 1
ATOM 1512 C C . GLY A 1 188 ? -2.497 -2.399 16.801 1.00 98.25 188 GLY A C 1
ATOM 1513 O O . GLY A 1 188 ? -3.013 -3.367 17.363 1.00 98.25 188 GLY A O 1
ATOM 1514 N N . VAL A 1 189 ? -3.053 -1.197 16.770 1.00 98.62 189 VAL A N 1
ATOM 1515 C CA . VAL A 1 189 ? -4.350 -0.881 17.353 1.00 98.62 189 VAL A CA 1
ATOM 1516 C C . VAL A 1 189 ? -5.147 -0.013 16.392 1.00 98.62 189 VAL A C 1
ATOM 1518 O O . VAL A 1 189 ? -4.622 0.932 15.799 1.00 98.62 189 VAL A O 1
ATOM 1521 N N . VAL A 1 190 ? -6.426 -0.340 16.258 1.00 98.62 190 VAL A N 1
ATOM 1522 C CA . VAL A 1 190 ? -7.440 0.508 15.635 1.00 98.62 190 VAL A CA 1
ATOM 1523 C C . VAL A 1 190 ? -8.376 0.973 16.740 1.00 98.62 190 VAL A C 1
ATOM 1525 O O . VAL A 1 190 ? -8.907 0.155 17.485 1.00 98.62 190 VAL A O 1
ATOM 1528 N N . THR A 1 191 ? -8.589 2.278 16.844 1.00 98.62 191 THR A N 1
ATOM 1529 C CA . THR A 1 191 ? -9.511 2.888 17.800 1.00 98.62 191 THR A CA 1
ATOM 1530 C C . THR A 1 191 ? -10.627 3.577 17.033 1.00 98.62 191 THR A C 1
ATOM 1532 O O . THR A 1 191 ? -10.352 4.481 16.244 1.00 98.62 191 THR A O 1
ATOM 1535 N N . ILE A 1 192 ? -11.875 3.175 17.269 1.00 98.25 192 ILE A N 1
ATOM 1536 C CA . ILE A 1 192 ? -13.074 3.779 16.671 1.00 98.25 192 ILE A CA 1
ATOM 1537 C C . ILE A 1 192 ? -13.968 4.260 17.805 1.00 98.25 192 ILE A C 1
ATOM 1539 O O . ILE A 1 192 ? -14.398 3.457 18.627 1.00 98.25 192 ILE A O 1
ATOM 1543 N N . ASP A 1 193 ? -14.237 5.565 17.869 1.00 97.00 193 ASP A N 1
ATOM 1544 C CA . ASP A 1 193 ? -15.060 6.171 18.933 1.00 97.00 193 ASP A CA 1
ATOM 1545 C C . ASP A 1 193 ? -14.621 5.773 20.363 1.00 97.00 193 ASP A C 1
ATOM 1547 O O . ASP A 1 193 ? -15.426 5.488 21.246 1.00 97.00 193 ASP A O 1
ATOM 1551 N N . GLY A 1 194 ? -13.304 5.675 20.576 1.00 96.75 194 GLY A N 1
ATOM 1552 C CA . GLY A 1 194 ? -12.709 5.259 21.851 1.00 96.75 194 GLY A CA 1
ATOM 1553 C C . GLY A 1 194 ? -12.684 3.746 22.111 1.00 96.75 194 GLY A C 1
ATOM 1554 O O . GLY A 1 194 ? -12.089 3.327 23.101 1.00 96.75 194 GLY A O 1
ATOM 1555 N 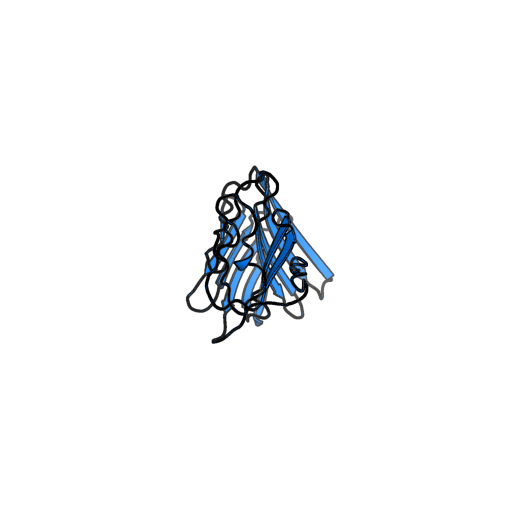N . GLN A 1 195 ? -13.267 2.915 21.243 1.00 96.94 195 GLN A N 1
ATOM 1556 C CA . GLN A 1 195 ? -13.175 1.455 21.339 1.00 96.94 195 GLN A CA 1
ATOM 1557 C C . GLN A 1 195 ? -11.936 0.941 20.612 1.00 96.94 195 GLN A C 1
ATOM 1559 O O . GLN A 1 195 ? -11.763 1.206 19.424 1.00 96.94 195 GLN A O 1
ATOM 1564 N N . GLU A 1 196 ? -11.085 0.197 21.316 1.00 97.88 196 GLU A N 1
ATOM 1565 C CA . GLU A 1 196 ? -9.852 -0.366 20.765 1.00 97.88 196 GLU A CA 1
ATOM 1566 C C . GLU A 1 196 ? -10.046 -1.793 20.247 1.00 97.88 196 GLU A C 1
ATOM 1568 O O . GLU A 1 196 ? -10.602 -2.654 20.925 1.00 97.88 196 GLU A O 1
ATOM 1573 N N . THR A 1 197 ? -9.493 -2.058 19.069 1.00 97.88 197 THR A N 1
ATOM 1574 C CA . THR A 1 197 ? -9.287 -3.392 18.504 1.00 97.88 197 THR A CA 1
ATOM 1575 C C . THR A 1 197 ? -7.798 -3.586 18.272 1.00 97.88 197 THR A C 1
ATOM 1577 O O . THR A 1 197 ? -7.169 -2.799 17.561 1.00 97.88 197 THR A O 1
ATOM 1580 N N . ARG A 1 198 ? -7.221 -4.623 18.881 1.00 97.88 198 ARG A N 1
ATOM 1581 C CA . ARG A 1 198 ? -5.799 -4.950 18.734 1.00 97.88 198 ARG A CA 1
ATOM 1582 C C . ARG A 1 198 ? -5.583 -5.979 17.635 1.00 97.88 198 ARG A C 1
ATOM 1584 O O . ARG A 1 198 ? -6.406 -6.868 17.441 1.00 97.88 198 ARG A O 1
ATOM 1591 N N . PHE A 1 199 ? -4.458 -5.835 16.952 1.00 97.75 199 PHE A N 1
ATOM 1592 C CA . PHE A 1 199 ? -3.956 -6.747 15.936 1.00 97.75 199 PHE A CA 1
ATOM 1593 C C . PHE A 1 199 ? -2.567 -7.207 16.375 1.00 97.75 199 PHE A C 1
ATOM 1595 O O . PHE A 1 199 ? -1.722 -6.375 16.710 1.00 97.75 199 PHE A O 1
ATOM 1602 N N . ASP A 1 200 ? -2.347 -8.513 16.402 1.00 90.56 200 ASP A N 1
ATOM 1603 C CA . ASP A 1 200 ? -1.149 -9.168 16.932 1.00 90.56 200 ASP A CA 1
ATOM 1604 C C . ASP A 1 200 ? -0.665 -10.322 16.032 1.00 90.56 200 ASP A C 1
ATOM 1606 O O . ASP A 1 200 ? -0.204 -11.353 16.522 1.00 90.56 200 ASP A O 1
ATOM 1610 N N . GLY A 1 201 ? -0.785 -10.138 14.710 1.00 70.69 201 GLY A N 1
ATOM 1611 C CA . GLY A 1 201 ? -0.459 -11.137 13.680 1.00 70.69 201 GLY A CA 1
ATOM 1612 C C . GLY A 1 201 ? 0.925 -11.001 13.064 1.00 70.69 201 GLY A C 1
ATOM 1613 O O . GLY A 1 201 ? 1.568 -9.944 13.231 1.00 70.69 201 GLY A O 1
#

Secondary structure (DSSP, 8-state):
----------TT--PBP-S-EESB-TTSSBPGGG-SEESS--EE----S-TT---EEEEEEEE-SSEEEEEEEEE-SSEEEEEEEEEETTTTEEEEEEEEEETTTT-B--SBTTS-EEEE-SSEEEEEEEETTEEEEEEEEEEETTEEEEEEEEEE--TT---EEEEEEEETTEEEEEEE--S--EEEEEEETTEEEEEE-

Foldseek 3Di:
DDDDPDDPPPPPDADEDDAADEQADPVQWGDPVPAHKYQDQRYQQPHDDDPQADKDKDKDWADDPFKIWMWMWIARQQKIWIKIWIAGVVVRDIFIDIDIDGRSPQFDDGRTPQAKTWHDDPAWTWIWHHDPFHTWTWIWGNDRPNWTKIKTKDWGHDPPRTWIWHKAPPDRNDIDIDIGSPDTFMWIWMAINNDIDTGGD

Sequence (201 aa):
MGIIKGLDMDRNQEVELFSPVYLCLENGRLNSAATGWSRNPLHCCNLQGRWPRKKRWNYWAITTETHLFSVTITDLDYAGLVFVYFADFAARQLTESTKLIPLGRGCDLPEHVNADVQYASRDVQAKMKQTNNGVELFVNLADFEKRPLTAHFTITTPPNHETLNVVVPWNERTFQFTSKQNTLPAQGVVTIDGQETRFDG

Radius of gyration: 19.75 Å; chains: 1; bounding box: 40×37×72 Å